Protein AF-A0A941D2U2-F1 (afdb_monomer_lite)

Foldseek 3Di:
DALVQDDQQDQDPVRFGFHFWQDGDPQAWTWTDGLQAIDIGGGPDPVLRVQLVVLVVVCVVLRVLLSVLLVCLSPDPDVVSVVVSVVLRSLLSVLSVCSSVVNSVVSNVSSVVSSVVSVVVLLVVLLVLLLVLLVVLLVVLVVVLCCCPDPVNCVVPDPDPDDCVLLSLLLSLLLVLLSVLSVVCSVVDPRPRPDPSPVSSCVSNVLSVQSSVQSNVVVVCVVVVVDQADDDPPDGQDQPPPDPPVCNSVVSSVSSSVRSNVSVVVVVVVVVVVVVVPDPPPPPDPDDDPDDDDDDDDDDDDDDDDDDDPDPDDPPDDPPVPPPDPPVPDDPDPDDDDDD

Secondary structure (DSSP, 8-state):
--GGG--TT-B-TTS-BEEEEEEEETTTEEEEEESS-EEEE--SSHHHHHHHHHHHHHTHHHHHHHHHHHHHHHT-SSHHHHHHHHHHHHHHHHHHHHHHTT-HHHHHHHHHHHHHHHHHHHHHHHHHHHHHHHHHHHHHHHHHHHHHHSHHHHHHH-------HHHHHHHHHHHHHHHHHHHHTSTT-----SS-HHHHHHHHHHHHHHHHHHHHHHHHHHHTTSSPPPEETTEE--SS--S--TTHHHHHHHHHHHHHHHHHHHHHHHHHHHHHHHS---------PPP---PPP-----------------------TT----GGGSPP--------

Sequence (340 aa):
MKVDEVKLGAIDAAGAQIEAVFSRRVPDYAVYRTKDRVLAHCADDPVREAKQRSILATLGPLRGEINGLIDGWRTGRSDADKAKAHGFERRVADALVLALEDDEASAKALLENVKLDIHEERVSRARFQYLLVASMALAFGLVVIFVMTSDWYRASVHAFEHKTDPLWLAAGAGAVGAFFSIATGIRNRTVLPDLRVVDNSADAVLRIVIGLIAATILIFLLQSGVVATPTFGNRTIDIEAAAPAVYSWAMVVVVAFTAGFLERLVPDLLANTAVATLRPATPTSAPVVPATKIVPAAPAGETAPEAPDEDADNCFDRHQADDETPDEDLPPARGGVATV

pLDDT: mean 82.57, std 18.91, range [37.19, 98.62]

Structure (mmCIF, N/CA/C/O backbone):
data_AF-A0A941D2U2-F1
#
_entry.id   AF-A0A941D2U2-F1
#
loop_
_atom_site.group_PDB
_atom_site.id
_atom_site.type_symbol
_atom_site.label_atom_id
_atom_site.label_alt_id
_atom_site.label_comp_id
_atom_site.label_asym_id
_atom_site.label_entity_id
_atom_site.label_seq_id
_atom_site.pdbx_PDB_ins_code
_atom_site.Cartn_x
_atom_site.Cartn_y
_atom_site.Cartn_z
_atom_site.occupancy
_atom_site.B_iso_or_equiv
_atom_site.auth_seq_id
_atom_site.auth_comp_id
_atom_site.auth_asym_id
_atom_site.auth_atom_id
_atom_site.pdbx_PDB_model_num
ATOM 1 N N . MET A 1 1 ? -28.332 -8.364 27.823 1.00 89.12 1 MET A N 1
ATOM 2 C CA . MET A 1 1 ? -27.037 -9.017 28.049 1.00 89.12 1 MET A CA 1
ATOM 3 C C . MET A 1 1 ? -26.322 -8.196 29.091 1.00 89.12 1 MET A C 1
ATOM 5 O O . MET A 1 1 ? -26.330 -6.982 28.934 1.00 89.12 1 MET A O 1
ATOM 9 N N . LYS A 1 2 ? -25.828 -8.827 30.150 1.00 95.44 2 LYS A N 1
ATOM 10 C CA . LYS A 1 2 ? -25.034 -8.167 31.193 1.00 95.44 2 LYS A CA 1
ATOM 11 C C . LYS A 1 2 ? -23.540 -8.257 30.878 1.00 95.44 2 LYS A C 1
ATOM 13 O O . LYS A 1 2 ? -23.127 -9.101 30.078 1.00 95.44 2 LYS A O 1
ATOM 18 N N . VAL A 1 3 ? -22.714 -7.432 31.522 1.00 96.19 3 VAL A N 1
ATOM 19 C CA . VAL A 1 3 ? -21.251 -7.428 31.302 1.00 96.19 3 VAL A CA 1
ATOM 20 C C . VAL A 1 3 ? -20.607 -8.794 31.617 1.00 96.19 3 VAL A C 1
ATOM 22 O O . VAL A 1 3 ? -19.655 -9.207 30.952 1.00 96.19 3 VAL A O 1
ATOM 25 N N . ASP A 1 4 ? -21.119 -9.530 32.606 1.00 97.19 4 ASP A N 1
ATOM 26 C CA . ASP A 1 4 ? -20.618 -10.851 33.021 1.00 97.19 4 ASP A CA 1
ATOM 27 C C . ASP A 1 4 ? -20.908 -11.979 32.011 1.00 97.19 4 ASP A C 1
ATOM 29 O O . ASP A 1 4 ? -20.182 -12.982 31.955 1.00 97.19 4 ASP A O 1
ATOM 33 N N . GLU A 1 5 ? -21.931 -11.799 31.175 1.00 96.94 5 GLU A N 1
ATOM 34 C CA . GLU A 1 5 ? -22.310 -12.711 30.092 1.00 96.94 5 GLU A CA 1
ATOM 35 C C . GLU A 1 5 ? -21.376 -12.590 28.876 1.00 96.94 5 GLU A C 1
ATOM 37 O O . GLU A 1 5 ? -21.347 -13.483 28.027 1.00 96.94 5 GLU A O 1
ATOM 42 N N . VAL A 1 6 ? -20.561 -11.529 28.797 1.00 97.50 6 VAL A N 1
ATOM 43 C CA . VAL A 1 6 ? -19.594 -11.320 27.710 1.00 97.50 6 VAL A CA 1
ATOM 44 C C . VAL A 1 6 ? -18.434 -12.313 27.850 1.00 97.50 6 VAL A C 1
ATOM 46 O O . VAL A 1 6 ? -17.552 -12.185 28.711 1.00 97.50 6 VAL A O 1
ATOM 49 N N . LYS A 1 7 ? -18.449 -13.343 26.996 1.00 97.94 7 LYS A N 1
ATOM 50 C CA . LYS A 1 7 ? -17.468 -14.438 26.944 1.00 97.94 7 LYS A CA 1
ATOM 51 C C . LYS A 1 7 ? -17.179 -14.830 25.494 1.00 97.94 7 LYS A C 1
ATOM 53 O O . LYS A 1 7 ? -18.001 -14.607 24.608 1.00 97.94 7 LYS A O 1
ATOM 58 N N . LEU A 1 8 ? -16.015 -15.438 25.270 1.00 98.06 8 LEU A N 1
ATOM 59 C CA . LEU A 1 8 ? -15.631 -15.991 23.972 1.00 98.06 8 LEU A CA 1
ATOM 60 C C . LEU A 1 8 ? -16.698 -16.981 23.473 1.00 98.06 8 LEU A C 1
ATOM 62 O O . LEU A 1 8 ? -17.124 -17.860 24.221 1.00 98.06 8 LEU A O 1
ATOM 66 N N . GLY A 1 9 ? -17.135 -16.823 22.226 1.00 97.62 9 GLY A N 1
ATOM 67 C CA . GLY A 1 9 ? -18.143 -17.662 21.580 1.00 97.62 9 GLY A CA 1
ATOM 68 C C . GLY A 1 9 ? -19.599 -17.330 21.924 1.00 97.62 9 GLY A C 1
ATOM 69 O O . GLY A 1 9 ? -20.488 -17.887 21.280 1.00 97.62 9 GLY A O 1
ATOM 70 N N . ALA A 1 10 ? -19.861 -16.435 22.885 1.00 97.94 10 ALA A N 1
ATOM 71 C CA . ALA A 1 10 ? -21.218 -15.992 23.204 1.00 97.94 10 ALA A CA 1
ATOM 72 C C . ALA A 1 10 ? -21.820 -15.154 22.064 1.00 97.94 10 ALA A C 1
ATOM 74 O O . ALA A 1 10 ? -21.098 -14.626 21.218 1.00 97.94 10 ALA A O 1
ATOM 75 N N . ILE A 1 11 ? -23.147 -15.028 22.053 1.00 98.00 11 ILE A N 1
ATOM 76 C CA . ILE A 1 11 ? -23.876 -14.166 21.120 1.00 98.00 11 ILE A CA 1
ATOM 77 C C . ILE A 1 11 ? -24.121 -12.818 21.797 1.00 98.00 11 ILE A C 1
ATOM 79 O O . ILE A 1 11 ? -24.634 -12.772 22.916 1.00 98.00 11 ILE A O 1
ATOM 83 N N . ASP A 1 12 ? -23.730 -11.734 21.135 1.00 97.12 12 ASP A N 1
ATOM 84 C CA . ASP A 1 12 ? -23.934 -10.381 21.635 1.00 97.12 12 ASP A CA 1
ATOM 85 C C . ASP A 1 12 ? -25.401 -9.919 21.508 1.00 97.12 12 ASP A C 1
ATOM 87 O O . ASP A 1 12 ? -26.272 -10.610 20.974 1.00 97.12 12 ASP A O 1
ATOM 91 N N . ALA A 1 13 ? -25.696 -8.708 21.989 1.00 94.69 13 ALA A N 1
ATOM 92 C CA . ALA A 1 13 ? -27.040 -8.132 21.902 1.00 94.69 13 ALA A CA 1
ATOM 93 C C . ALA A 1 13 ? -27.520 -7.874 20.456 1.00 94.69 13 ALA A C 1
ATOM 95 O O . ALA A 1 13 ? -28.716 -7.679 20.245 1.00 94.69 13 ALA A O 1
ATOM 96 N N . ALA A 1 14 ? -26.612 -7.856 19.476 1.00 95.44 14 ALA A N 1
ATOM 97 C CA . ALA A 1 14 ? -26.910 -7.702 18.056 1.00 95.44 14 ALA A CA 1
ATOM 98 C C . ALA A 1 14 ? -27.032 -9.052 17.320 1.00 95.44 14 ALA A C 1
ATOM 100 O O . ALA A 1 14 ? -27.287 -9.065 16.116 1.00 95.44 14 ALA A O 1
ATOM 101 N N . GLY A 1 15 ? -26.884 -10.182 18.020 1.00 96.88 15 GLY A N 1
ATOM 102 C CA . GLY A 1 15 ? -26.945 -11.515 17.425 1.00 96.88 15 GLY A CA 1
ATOM 103 C C . GLY A 1 15 ? -25.630 -11.985 16.793 1.00 96.88 15 GLY A C 1
ATOM 104 O O . GLY A 1 15 ? -25.616 -13.029 16.143 1.00 96.88 15 GLY A O 1
ATOM 105 N N . ALA A 1 16 ? -24.529 -11.251 16.965 1.00 97.44 16 ALA A N 1
ATOM 106 C CA . ALA A 1 16 ? -23.223 -11.605 16.427 1.00 97.44 16 ALA A CA 1
ATOM 107 C C . ALA A 1 16 ? -22.407 -12.426 17.434 1.00 97.44 16 ALA A C 1
ATOM 109 O O . ALA A 1 16 ? -22.439 -12.190 18.641 1.00 97.44 16 ALA A O 1
ATOM 110 N N . GLN A 1 17 ? -21.643 -13.397 16.932 1.00 98.06 17 GLN A N 1
ATOM 111 C CA . GLN A 1 17 ? -20.766 -14.205 17.771 1.00 98.06 17 GLN A CA 1
ATOM 112 C C . GLN A 1 17 ? -19.517 -13.418 18.183 1.00 98.06 17 GLN A C 1
ATOM 114 O O . GLN A 1 17 ? -18.876 -12.760 17.360 1.00 98.06 17 GLN A O 1
ATOM 119 N N . ILE A 1 18 ? -19.161 -13.522 19.461 1.00 98.31 18 ILE A N 1
ATOM 120 C CA . ILE A 1 18 ? -17.957 -12.925 20.033 1.00 98.31 18 ILE A CA 1
ATOM 121 C C . ILE A 1 18 ? -16.752 -13.813 19.718 1.00 98.31 18 ILE A C 1
ATOM 123 O O . ILE A 1 18 ? -16.632 -14.924 20.232 1.00 98.31 18 ILE A O 1
ATOM 127 N N . GLU A 1 19 ? -15.834 -13.308 18.903 1.00 97.75 19 GLU A N 1
ATOM 128 C CA . GLU A 1 19 ? -14.633 -14.029 18.467 1.00 97.75 19 GLU A CA 1
ATOM 129 C C . GLU A 1 19 ? -13.409 -13.769 19.343 1.00 97.75 19 GLU A C 1
ATOM 131 O O . GLU A 1 19 ? -12.495 -14.584 19.378 1.00 97.75 19 GLU A O 1
ATOM 136 N N . ALA A 1 20 ? -13.356 -12.621 20.019 1.00 97.88 20 ALA A N 1
ATOM 137 C CA . ALA A 1 20 ? -12.270 -12.276 20.929 1.00 97.88 20 ALA A CA 1
ATOM 138 C C . ALA A 1 20 ? -12.771 -11.305 21.999 1.00 97.88 20 ALA A C 1
ATOM 140 O O . ALA A 1 20 ? -13.626 -10.465 21.726 1.00 97.88 20 ALA A O 1
ATOM 141 N N . VAL A 1 21 ? -12.221 -11.391 23.208 1.00 98.19 21 VAL A N 1
ATOM 142 C CA . VAL A 1 21 ? -12.483 -10.442 24.298 1.00 98.19 21 VAL A CA 1
ATOM 143 C C . VAL A 1 21 ? -11.155 -9.791 24.658 1.00 98.19 21 VAL A C 1
ATOM 145 O O . VAL A 1 21 ? -10.218 -10.492 25.026 1.00 98.19 21 VAL A O 1
ATOM 148 N N . PHE A 1 22 ? -11.065 -8.469 24.520 1.00 98.06 22 PHE A N 1
ATOM 149 C CA . PHE A 1 22 ? -9.827 -7.722 24.763 1.00 98.06 22 PHE A CA 1
ATOM 150 C C . PHE A 1 22 ? -9.722 -7.254 26.211 1.00 98.06 22 PHE A C 1
ATOM 152 O O . PHE A 1 22 ? -8.680 -7.401 26.838 1.00 98.06 22 PHE A O 1
ATOM 159 N N . SER A 1 23 ? -10.815 -6.713 26.751 1.00 98.06 23 SER A N 1
ATOM 160 C CA . SER A 1 23 ? -10.893 -6.258 28.137 1.00 98.06 23 SER A CA 1
ATOM 161 C C . SER A 1 23 ? -12.282 -6.528 28.694 1.00 98.06 23 SER A C 1
ATOM 163 O O . SER A 1 23 ? -13.286 -6.404 27.991 1.00 98.06 23 SER A O 1
ATOM 165 N N . ARG A 1 24 ? -12.349 -6.917 29.965 1.00 98.12 24 ARG A N 1
ATOM 166 C CA . ARG A 1 24 ? -13.605 -7.155 30.674 1.00 98.12 24 ARG A CA 1
ATOM 167 C C . ARG A 1 24 ? -13.445 -6.761 32.132 1.00 98.12 24 ARG A C 1
ATOM 169 O O . ARG A 1 24 ? -12.672 -7.383 32.856 1.00 98.12 24 ARG A O 1
ATOM 176 N N . ARG A 1 25 ? -14.231 -5.782 32.570 1.00 97.94 25 ARG A N 1
ATOM 177 C CA . ARG A 1 25 ? -14.260 -5.280 33.942 1.00 97.94 25 ARG A CA 1
ATOM 178 C C . ARG A 1 25 ? -15.701 -5.318 34.427 1.00 97.94 25 ARG A C 1
ATOM 180 O O . ARG A 1 25 ? -16.471 -4.421 34.131 1.00 97.94 25 ARG A O 1
ATOM 187 N N . VAL A 1 26 ? -16.094 -6.383 35.119 1.00 97.44 26 VAL A N 1
ATOM 188 C CA . VAL A 1 26 ? -17.468 -6.543 35.633 1.00 97.44 26 VAL A CA 1
ATOM 189 C C . VAL A 1 26 ? -17.636 -5.686 36.898 1.00 97.44 26 VAL A C 1
ATOM 191 O O . VAL A 1 26 ? -16.759 -5.771 37.759 1.00 97.44 26 VAL A O 1
ATOM 194 N N . PRO A 1 27 ? -18.720 -4.898 37.062 1.00 97.12 27 PRO A N 1
ATOM 195 C CA . PRO A 1 27 ? -19.879 -4.683 36.171 1.00 97.12 27 PRO A CA 1
ATOM 196 C C . PRO A 1 27 ? -19.759 -3.423 35.279 1.00 97.12 27 PRO A C 1
ATOM 198 O O . PRO A 1 27 ? -20.757 -2.865 34.824 1.00 97.12 27 PRO A O 1
ATOM 201 N N . ASP A 1 28 ? -18.540 -2.930 35.073 1.00 98.00 28 ASP A N 1
ATOM 202 C CA . ASP A 1 28 ? -18.253 -1.612 34.505 1.00 98.00 28 ASP A CA 1
ATOM 203 C C . ASP A 1 28 ? -18.296 -1.553 32.973 1.00 98.00 28 ASP A C 1
ATOM 205 O O . ASP A 1 28 ? -18.793 -0.569 32.436 1.00 98.00 28 ASP A O 1
ATOM 209 N N . TYR A 1 29 ? -17.709 -2.520 32.261 1.00 98.38 29 TYR A N 1
ATOM 210 C CA . TYR A 1 29 ? -17.729 -2.598 30.792 1.00 98.38 29 TYR A CA 1
ATOM 211 C C . TYR A 1 29 ? -17.053 -3.877 30.265 1.00 98.38 29 TYR A C 1
ATOM 213 O O . TYR A 1 29 ? -16.310 -4.566 30.973 1.00 98.38 29 TYR A O 1
ATOM 221 N N . ALA A 1 30 ? -17.236 -4.157 28.973 1.00 98.38 30 ALA A N 1
ATOM 222 C CA . ALA A 1 30 ? -16.428 -5.125 28.231 1.00 98.38 30 ALA A CA 1
ATOM 223 C C . ALA A 1 30 ? -16.132 -4.639 26.806 1.00 98.38 30 ALA A C 1
ATOM 225 O O . ALA A 1 30 ? -17.005 -4.087 26.145 1.00 98.38 30 ALA A O 1
ATOM 226 N N . VAL A 1 31 ? -14.926 -4.883 26.299 1.00 98.50 31 VAL A N 1
ATOM 227 C CA . VAL A 1 31 ? -14.535 -4.603 24.910 1.00 98.50 31 VAL A CA 1
ATOM 228 C C . VAL A 1 31 ? -14.185 -5.916 24.230 1.00 98.50 31 VAL A C 1
ATOM 230 O O . VAL A 1 31 ? -13.337 -6.679 24.699 1.00 98.50 31 VAL A O 1
ATOM 233 N N . TYR A 1 32 ? -14.860 -6.192 23.124 1.00 98.44 32 TYR A N 1
ATOM 234 C CA . TYR A 1 32 ? -14.787 -7.470 22.433 1.00 98.44 32 TYR A CA 1
ATOM 235 C C . TYR A 1 32 ? -14.886 -7.277 20.925 1.00 98.44 32 TYR A C 1
ATOM 237 O O . TYR A 1 32 ? -15.193 -6.197 20.419 1.00 98.44 32 TYR A O 1
ATOM 245 N N . ARG A 1 33 ? -14.609 -8.349 20.197 1.00 97.81 33 ARG A N 1
ATOM 246 C CA . ARG A 1 33 ? -14.657 -8.388 18.748 1.00 97.81 33 ARG A CA 1
ATOM 247 C C . ARG A 1 33 ? -15.701 -9.376 18.264 1.00 97.81 33 ARG A C 1
ATOM 249 O O . ARG A 1 33 ? -15.776 -10.493 18.772 1.00 97.81 33 ARG A O 1
ATOM 256 N N . THR A 1 34 ? -16.429 -8.980 17.232 1.00 97.38 34 THR A N 1
ATOM 257 C CA . THR A 1 34 ? -17.248 -9.864 16.403 1.00 97.38 34 THR A CA 1
ATOM 258 C C . THR A 1 34 ? -16.645 -9.982 15.007 1.00 97.38 34 THR A C 1
ATOM 260 O O . THR A 1 34 ? -15.716 -9.255 14.659 1.00 97.38 34 THR A O 1
ATOM 263 N N . LYS A 1 35 ? -17.215 -10.849 14.169 1.00 95.38 35 LYS A N 1
ATOM 264 C CA . LYS A 1 35 ? -16.804 -10.989 12.767 1.00 95.38 35 LYS A CA 1
ATOM 265 C C . LYS A 1 35 ? -16.755 -9.664 11.993 1.00 95.38 35 LYS A C 1
ATOM 267 O O . LYS A 1 35 ? -15.986 -9.552 11.047 1.00 95.38 35 LYS A O 1
ATOM 272 N N . ASP A 1 36 ? -17.558 -8.672 12.375 1.00 94.94 36 ASP A N 1
ATOM 273 C CA . ASP A 1 36 ? -17.687 -7.431 11.608 1.00 94.94 36 ASP A CA 1
ATOM 274 C C . ASP A 1 36 ? -16.851 -6.277 12.170 1.00 94.94 36 ASP A C 1
ATOM 276 O O . ASP A 1 36 ? -16.460 -5.389 11.415 1.00 94.94 36 ASP A O 1
ATOM 280 N N . ARG A 1 37 ? -16.627 -6.214 13.492 1.00 96.50 37 ARG A N 1
ATOM 281 C CA . ARG A 1 37 ? -15.964 -5.066 14.143 1.00 96.50 37 ARG A CA 1
ATOM 282 C C . ARG A 1 37 ? -15.673 -5.285 15.627 1.00 96.50 37 ARG A C 1
ATOM 284 O O . ARG A 1 37 ? -16.195 -6.188 16.276 1.00 96.50 37 ARG A O 1
ATOM 291 N N . VAL A 1 38 ? -14.901 -4.354 16.183 1.00 98.06 38 VAL A N 1
ATOM 292 C CA . VAL A 1 38 ? -14.710 -4.190 17.629 1.00 98.06 38 VAL A CA 1
ATOM 293 C C . VAL A 1 38 ? -15.866 -3.388 18.231 1.00 98.06 38 VAL A C 1
ATOM 295 O O . VAL A 1 38 ? -16.203 -2.290 17.765 1.00 98.06 38 VAL A O 1
ATOM 298 N N . LEU A 1 39 ? -16.465 -3.934 19.286 1.00 97.94 39 LEU A N 1
ATOM 299 C CA . LEU A 1 39 ? -17.603 -3.383 20.013 1.00 97.94 39 LEU A CA 1
ATOM 300 C C . LEU A 1 39 ? -17.266 -3.194 21.495 1.00 97.94 39 LEU A C 1
ATOM 302 O O . LEU A 1 39 ? -16.449 -3.908 22.072 1.00 97.94 39 LEU A O 1
ATOM 306 N N . ALA A 1 40 ? -17.936 -2.221 22.106 1.00 98.06 40 ALA A N 1
ATOM 307 C CA . ALA A 1 40 ? -17.896 -1.968 23.538 1.00 98.06 40 ALA A CA 1
ATOM 308 C C . ALA A 1 40 ? -19.285 -2.230 24.132 1.00 98.06 40 ALA A C 1
ATOM 310 O O . ALA A 1 40 ? -20.282 -1.686 23.656 1.00 98.06 40 ALA A O 1
ATOM 311 N N . HIS A 1 41 ? -19.340 -3.066 25.163 1.00 98.25 41 HIS A N 1
ATOM 312 C CA . HIS A 1 41 ? -20.472 -3.220 26.064 1.00 98.25 41 HIS A CA 1
ATOM 313 C C . HIS A 1 41 ? -20.301 -2.243 27.229 1.00 98.25 41 HIS A C 1
ATOM 315 O O . HIS A 1 41 ? -19.264 -2.265 27.893 1.00 98.25 41 HIS A O 1
ATOM 321 N N . CYS A 1 42 ? -21.288 -1.379 27.448 1.00 98.25 42 CYS A N 1
ATOM 322 C CA . CYS A 1 42 ? -21.278 -0.401 28.539 1.00 98.25 42 CYS A CA 1
ATOM 323 C C . CYS A 1 42 ? -21.624 -1.060 29.890 1.00 98.25 42 CYS A C 1
ATOM 325 O O . CYS A 1 42 ? -21.943 -2.247 29.936 1.00 98.25 42 CYS A O 1
ATOM 327 N N . ALA A 1 43 ? -21.535 -0.287 30.972 1.00 98.12 43 ALA A N 1
ATOM 328 C CA . ALA A 1 43 ? -21.828 -0.712 32.338 1.00 98.12 43 ALA A CA 1
ATOM 329 C C . ALA A 1 43 ? -23.268 -1.206 32.513 1.00 98.12 43 ALA A C 1
ATOM 331 O O . ALA A 1 43 ? -24.182 -0.712 31.855 1.00 98.12 43 ALA A O 1
ATOM 332 N N . ASP A 1 44 ? -23.476 -2.095 33.487 1.00 97.62 44 ASP A N 1
ATOM 333 C CA . ASP A 1 44 ? -24.824 -2.521 33.889 1.00 97.62 44 ASP A CA 1
ATOM 334 C C . ASP A 1 44 ? -25.584 -1.416 34.669 1.00 97.62 44 ASP A C 1
ATOM 336 O O . ASP A 1 44 ? -26.811 -1.450 34.766 1.00 97.62 44 ASP A O 1
ATOM 340 N N . ASP A 1 45 ? -24.869 -0.432 35.236 1.00 98.06 45 ASP A N 1
ATOM 341 C CA . ASP A 1 45 ? -25.455 0.731 35.923 1.00 98.06 45 ASP A CA 1
ATOM 342 C C . ASP A 1 45 ? -25.931 1.800 34.917 1.00 98.06 45 ASP A C 1
ATOM 344 O O . ASP A 1 45 ? -25.100 2.334 34.174 1.00 98.06 45 ASP A O 1
ATOM 348 N N . PRO A 1 46 ? -27.222 2.195 34.910 1.00 97.69 46 PRO A N 1
ATOM 349 C CA . PRO A 1 46 ? -27.784 3.090 33.894 1.00 97.69 46 PRO A CA 1
ATOM 350 C C . PRO A 1 46 ? -27.137 4.481 33.848 1.00 97.69 46 PRO A C 1
ATOM 352 O O . PRO A 1 46 ? -27.080 5.098 32.781 1.00 97.69 46 PRO A O 1
ATOM 355 N N . VAL A 1 47 ? -26.647 4.999 34.980 1.00 98.00 47 VAL A N 1
ATOM 356 C CA . VAL A 1 47 ? -26.018 6.329 35.024 1.00 98.00 47 VAL A CA 1
ATOM 357 C C . VAL A 1 47 ? -24.662 6.289 34.326 1.00 98.00 47 VAL A C 1
ATOM 359 O O . VAL A 1 47 ? -24.383 7.112 33.448 1.00 98.00 47 VAL A O 1
ATOM 362 N N . ARG A 1 48 ? -23.827 5.304 34.673 1.00 97.50 48 ARG A N 1
ATOM 363 C CA . ARG A 1 48 ? -22.527 5.103 34.026 1.00 97.50 48 ARG A CA 1
ATOM 364 C C . ARG A 1 48 ? -22.671 4.699 32.560 1.00 97.50 48 ARG A C 1
ATOM 366 O O . ARG A 1 48 ? -21.926 5.202 31.720 1.00 97.50 48 ARG A O 1
ATOM 373 N N . GLU A 1 49 ? -23.659 3.868 32.243 1.00 97.75 49 GLU A N 1
ATOM 374 C CA . GLU A 1 49 ? -23.982 3.448 30.881 1.00 97.75 49 GLU A CA 1
ATOM 375 C C . GLU A 1 49 ? -24.298 4.648 29.974 1.00 97.75 49 GLU A C 1
ATOM 377 O O . GLU A 1 49 ? -23.750 4.765 28.877 1.00 97.75 49 GLU A O 1
ATOM 382 N N . ALA A 1 50 ? -25.143 5.580 30.434 1.00 98.19 50 ALA A N 1
ATOM 383 C CA . ALA A 1 50 ? -25.495 6.780 29.676 1.00 98.19 50 ALA A CA 1
ATOM 384 C C . ALA A 1 50 ? -24.269 7.663 29.386 1.00 98.19 50 ALA A C 1
ATOM 386 O O . ALA A 1 50 ? -24.104 8.147 28.262 1.00 98.19 50 ALA A O 1
ATOM 387 N N . LYS A 1 51 ? -23.376 7.822 30.373 1.00 98.06 51 LYS A N 1
ATOM 388 C CA . LYS A 1 51 ? -22.119 8.567 30.217 1.00 98.06 51 LYS A CA 1
ATOM 389 C C . LYS A 1 51 ? -21.197 7.901 29.191 1.00 98.06 51 LYS A C 1
ATOM 391 O O . LYS A 1 51 ? -20.769 8.555 28.242 1.00 98.06 51 LYS A O 1
ATOM 396 N N . GLN A 1 52 ? -20.951 6.597 29.332 1.00 98.25 52 GLN A N 1
ATOM 397 C CA . GLN A 1 52 ? -20.115 5.826 28.407 1.00 98.25 52 GLN A CA 1
ATOM 398 C C . GLN A 1 52 ? -20.667 5.860 26.978 1.00 98.25 52 GLN A C 1
ATOM 400 O O . GLN A 1 52 ? -19.914 6.085 26.034 1.00 98.25 52 GLN A O 1
ATOM 405 N N . ARG A 1 53 ? -21.986 5.712 26.797 1.00 97.88 53 ARG A N 1
ATOM 406 C CA . ARG A 1 53 ? -22.626 5.841 25.478 1.00 97.88 53 ARG A CA 1
ATOM 407 C C . ARG A 1 53 ? -22.411 7.217 24.858 1.00 97.88 53 ARG A C 1
ATOM 409 O O . ARG A 1 53 ? -22.150 7.289 23.660 1.00 97.88 53 ARG A O 1
ATOM 416 N N . SER A 1 54 ? -22.510 8.286 25.650 1.00 98.19 54 SER A N 1
ATOM 417 C CA . SER A 1 54 ? -22.270 9.649 25.168 1.00 98.19 54 SER A CA 1
ATOM 418 C C . SER A 1 54 ? -20.842 9.815 24.646 1.00 98.19 54 SER A C 1
ATOM 420 O O . SER A 1 54 ? -20.662 10.356 23.559 1.00 98.19 54 SER A O 1
ATOM 422 N N . ILE A 1 55 ? -19.841 9.305 25.372 1.00 98.00 55 ILE A N 1
ATOM 423 C CA . ILE A 1 55 ? -18.430 9.343 24.950 1.00 98.00 55 ILE A CA 1
ATOM 424 C C . ILE A 1 55 ? -18.225 8.483 23.694 1.00 98.00 55 ILE A C 1
ATOM 426 O O . ILE A 1 55 ? -17.659 8.923 22.700 1.00 98.00 55 ILE A O 1
ATOM 430 N N . LEU A 1 56 ? -18.742 7.253 23.674 1.00 98.19 56 LEU A N 1
ATOM 431 C CA . LEU A 1 56 ? -18.599 6.370 22.513 1.00 98.19 56 LEU A CA 1
ATOM 432 C C . LEU A 1 56 ? -19.272 6.924 21.247 1.00 98.19 56 LEU A C 1
ATOM 434 O O . LEU A 1 56 ? -18.827 6.613 20.138 1.00 98.19 56 LEU A O 1
ATOM 438 N N . ALA A 1 57 ? -20.324 7.734 21.395 1.00 98.12 57 ALA A N 1
ATOM 439 C CA . ALA A 1 57 ? -20.990 8.394 20.279 1.00 98.12 57 ALA A CA 1
ATOM 440 C C . ALA A 1 57 ? -20.092 9.446 19.604 1.00 98.12 57 ALA A C 1
ATOM 442 O O . ALA A 1 57 ? -20.116 9.540 18.375 1.00 98.12 57 ALA A O 1
ATOM 443 N N . THR A 1 58 ? -19.254 10.177 20.354 1.00 98.12 58 THR A N 1
ATOM 444 C CA . THR A 1 58 ? -18.317 11.161 19.771 1.00 98.12 58 THR A CA 1
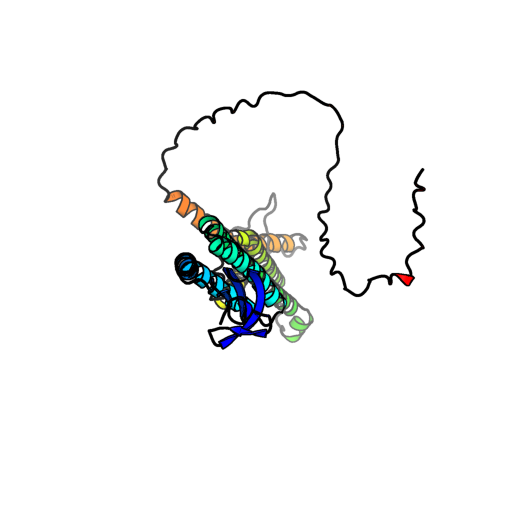ATOM 445 C C . THR A 1 58 ? -17.223 10.485 18.940 1.00 98.12 58 THR A C 1
ATOM 447 O O . THR A 1 58 ? -16.786 11.031 17.927 1.00 98.12 58 THR A O 1
ATOM 450 N N . LEU A 1 59 ? -16.843 9.254 19.301 1.00 98.12 59 LEU A N 1
ATOM 451 C CA . LEU A 1 59 ? -15.866 8.434 18.573 1.00 98.12 59 LEU A CA 1
ATOM 452 C C . LEU A 1 59 ? -16.471 7.671 17.377 1.00 98.12 59 LEU A C 1
ATOM 454 O O . LEU A 1 59 ? -15.740 7.048 16.603 1.00 98.12 59 LEU A O 1
ATOM 458 N N . GLY A 1 60 ? -17.797 7.700 17.210 1.00 97.81 60 GLY A N 1
ATOM 459 C CA . GLY A 1 60 ? -18.534 6.953 16.187 1.00 97.81 60 GLY A CA 1
ATOM 460 C C . GLY A 1 60 ? -18.031 7.162 14.750 1.00 97.81 60 GLY A C 1
ATOM 461 O O . GLY A 1 60 ? -17.729 6.164 14.090 1.00 97.81 60 GLY A O 1
ATOM 462 N N . PRO A 1 61 ? -17.891 8.413 14.262 1.00 98.19 61 PRO A N 1
ATOM 463 C CA . PRO A 1 61 ? -17.410 8.685 12.905 1.00 98.19 61 PRO A CA 1
ATOM 464 C C . PRO A 1 61 ? -16.018 8.102 12.631 1.00 98.19 61 PRO A C 1
ATOM 466 O O . PRO A 1 61 ? -15.832 7.381 11.654 1.00 98.19 61 PRO A O 1
ATOM 469 N N . LEU A 1 62 ? -15.067 8.321 13.545 1.00 98.00 62 LEU A N 1
ATOM 470 C CA . LEU A 1 62 ? -13.683 7.862 13.397 1.00 98.00 62 LEU A CA 1
ATOM 471 C C . LEU A 1 62 ? -13.585 6.329 13.402 1.00 98.00 62 LEU A C 1
ATOM 473 O O . LEU A 1 62 ? -12.880 5.738 12.586 1.00 98.00 62 LEU A O 1
ATOM 477 N N . ARG A 1 63 ? -14.362 5.662 14.264 1.00 98.06 63 ARG A N 1
ATOM 478 C CA . ARG A 1 63 ? -14.485 4.195 14.252 1.00 98.06 63 ARG A CA 1
ATOM 479 C C . ARG A 1 63 ? -15.111 3.675 12.961 1.00 98.06 63 ARG A C 1
ATOM 481 O O . ARG A 1 63 ? -14.738 2.600 12.501 1.00 98.06 63 ARG A O 1
ATOM 488 N N . GLY A 1 64 ? -16.078 4.401 12.400 1.00 97.44 64 GLY A N 1
ATOM 489 C CA . GLY A 1 64 ? -16.690 4.080 11.112 1.00 97.44 64 GLY A CA 1
ATOM 490 C C . GLY A 1 64 ? -15.665 4.092 9.980 1.00 97.44 64 GLY A C 1
ATOM 491 O O . GLY A 1 64 ? -15.573 3.120 9.233 1.00 97.44 64 GLY A O 1
ATOM 492 N N . GLU A 1 65 ? -14.844 5.142 9.912 1.00 97.19 65 GLU A N 1
ATOM 493 C CA . GLU A 1 65 ? -13.756 5.263 8.935 1.00 97.19 65 GLU A CA 1
ATOM 494 C C . GLU A 1 65 ? -12.712 4.152 9.089 1.00 97.19 65 GLU A C 1
ATOM 496 O O . GLU A 1 65 ? -12.383 3.481 8.112 1.00 97.19 65 GLU A O 1
ATOM 501 N N . ILE A 1 66 ? -12.239 3.897 10.315 1.00 97.75 66 ILE A N 1
ATOM 502 C CA . ILE A 1 66 ? -11.275 2.821 10.594 1.00 97.75 66 ILE A CA 1
ATOM 503 C C . ILE A 1 66 ? -11.847 1.461 10.185 1.00 97.75 66 ILE A C 1
ATOM 505 O O . ILE A 1 66 ? -11.163 0.681 9.527 1.00 97.75 66 ILE A O 1
ATOM 509 N N . ASN A 1 67 ? -13.110 1.179 10.515 1.00 96.81 67 ASN A N 1
ATOM 510 C CA . ASN A 1 67 ? -13.748 -0.073 10.113 1.00 96.81 67 ASN A CA 1
ATOM 511 C C . ASN A 1 67 ? -13.833 -0.209 8.590 1.00 96.81 67 ASN A C 1
ATOM 513 O O . ASN A 1 67 ? -13.514 -1.280 8.083 1.00 96.81 67 ASN A O 1
ATOM 517 N N . GLY A 1 68 ? -14.194 0.857 7.868 1.00 95.38 68 GLY A N 1
ATOM 518 C CA . GLY A 1 68 ? -14.200 0.852 6.402 1.00 95.38 68 GLY A CA 1
ATOM 519 C C . GLY A 1 68 ? -12.813 0.582 5.810 1.00 95.38 68 GLY A C 1
ATOM 520 O O . GLY A 1 68 ? -12.680 -0.199 4.871 1.00 95.38 68 GLY A O 1
ATOM 521 N N . LEU A 1 69 ? -11.764 1.155 6.407 1.00 94.69 69 LEU A N 1
ATOM 522 C CA . LEU A 1 69 ? -10.379 0.927 5.993 1.00 94.69 69 LEU A CA 1
ATOM 523 C C . LEU A 1 69 ? -9.833 -0.453 6.392 1.00 94.69 69 LEU A C 1
ATOM 525 O O . LEU A 1 69 ? -8.879 -0.919 5.779 1.00 94.69 69 LEU A O 1
ATOM 529 N N . ILE A 1 70 ? -10.377 -1.130 7.401 1.00 96.19 70 ILE A N 1
ATOM 530 C CA . ILE A 1 70 ? -9.924 -2.475 7.803 1.00 96.19 70 ILE A CA 1
ATOM 531 C C . ILE A 1 70 ? -10.705 -3.574 7.075 1.00 96.19 70 ILE A C 1
ATOM 533 O O . ILE A 1 70 ? -10.185 -4.677 6.907 1.00 96.19 70 ILE A O 1
ATOM 537 N N . ASP A 1 71 ? -11.917 -3.287 6.596 1.00 94.94 71 ASP A N 1
ATOM 538 C CA . ASP A 1 71 ? -12.842 -4.300 6.079 1.00 94.94 71 ASP A CA 1
ATOM 539 C C . ASP A 1 71 ? -12.222 -5.184 4.986 1.00 94.94 71 ASP A C 1
ATOM 541 O O . ASP A 1 71 ? -12.244 -6.411 5.082 1.00 94.94 71 ASP A O 1
ATOM 545 N N . GLY A 1 72 ? -11.519 -4.573 4.026 1.00 91.88 72 GLY A N 1
ATOM 546 C CA . GLY A 1 72 ? -10.826 -5.310 2.963 1.00 91.88 72 GLY A CA 1
ATOM 547 C C . GLY A 1 72 ? -9.729 -6.266 3.459 1.00 91.88 72 GLY A C 1
ATOM 548 O O . GLY A 1 72 ? -9.466 -7.279 2.812 1.00 91.88 72 GLY A O 1
ATOM 549 N N . TRP A 1 73 ? -9.100 -5.984 4.604 1.00 95.31 73 TRP A N 1
ATOM 550 C CA . TRP A 1 73 ? -8.137 -6.893 5.235 1.00 95.31 73 TRP A CA 1
ATOM 551 C C . TRP A 1 73 ? -8.830 -7.998 6.028 1.00 95.31 73 TRP A C 1
ATOM 553 O O . TRP A 1 73 ? -8.385 -9.144 6.003 1.00 95.31 73 TRP A O 1
ATOM 563 N N . ARG A 1 74 ? -9.958 -7.682 6.670 1.00 94.75 74 ARG A N 1
ATOM 564 C CA . ARG A 1 74 ? -10.758 -8.642 7.436 1.00 94.75 74 ARG A CA 1
ATOM 565 C C . ARG A 1 74 ? -11.368 -9.722 6.547 1.00 94.75 74 ARG A C 1
ATOM 567 O O . ARG A 1 74 ? -11.300 -10.905 6.870 1.00 94.75 74 ARG A O 1
ATOM 574 N N . THR A 1 75 ? -11.916 -9.323 5.401 1.00 93.94 75 THR A N 1
ATOM 575 C CA . THR A 1 75 ? -12.468 -10.245 4.396 1.00 93.94 75 THR A CA 1
ATOM 576 C C . THR A 1 75 ? -11.407 -10.772 3.428 1.00 93.94 75 THR A C 1
ATOM 578 O O . THR A 1 75 ? -11.735 -11.465 2.461 1.00 93.94 75 THR A O 1
ATOM 581 N N . GLY A 1 76 ? -10.137 -10.418 3.644 1.00 91.81 76 GLY A N 1
ATOM 582 C CA . GLY A 1 76 ? -9.020 -10.826 2.806 1.00 91.81 76 GLY A CA 1
ATOM 583 C C . GLY A 1 76 ? -8.865 -12.347 2.756 1.00 91.81 76 GLY A C 1
ATOM 584 O O . GLY A 1 76 ? -9.099 -13.061 3.733 1.00 91.81 76 GLY A O 1
ATOM 585 N N . ARG A 1 77 ? -8.442 -12.865 1.596 1.00 93.88 77 ARG A N 1
ATOM 586 C CA . ARG A 1 77 ? -8.152 -14.302 1.429 1.00 93.88 77 ARG A CA 1
ATOM 587 C C . ARG A 1 77 ? -6.881 -14.730 2.163 1.00 93.88 77 ARG A C 1
ATOM 589 O O . ARG A 1 77 ? -6.764 -15.893 2.523 1.00 93.88 77 ARG A O 1
ATOM 596 N N . SER A 1 78 ? -5.939 -13.806 2.341 1.00 96.00 78 SER A N 1
ATOM 597 C CA . SER A 1 78 ? -4.649 -14.068 2.975 1.00 96.00 78 SER A CA 1
ATOM 598 C C . SER A 1 78 ? -4.764 -13.994 4.493 1.00 96.00 78 SER A C 1
ATOM 600 O O . SER A 1 78 ? -5.276 -13.012 5.031 1.00 96.00 78 SER A O 1
ATOM 602 N N . ASP A 1 79 ? -4.219 -14.984 5.196 1.00 96.00 79 ASP A N 1
ATOM 603 C CA . ASP A 1 79 ? -4.151 -14.948 6.659 1.00 96.00 79 ASP A CA 1
ATOM 604 C C . ASP A 1 79 ? -3.254 -13.813 7.169 1.00 96.00 79 ASP A C 1
ATOM 606 O O . ASP A 1 79 ? -3.491 -13.289 8.254 1.00 96.00 79 ASP A O 1
ATOM 610 N N . ALA A 1 80 ? -2.297 -13.344 6.358 1.00 94.75 80 ALA A N 1
ATOM 611 C CA . ALA A 1 80 ? -1.511 -12.153 6.674 1.00 94.75 80 ALA A CA 1
ATOM 612 C C . ALA A 1 80 ? -2.373 -10.876 6.703 1.00 94.75 80 ALA A C 1
ATOM 614 O O . ALA A 1 80 ? -2.159 -10.008 7.548 1.00 94.75 80 ALA A O 1
ATOM 615 N N . ASP A 1 81 ? -3.371 -10.768 5.816 1.00 94.31 81 ASP A N 1
ATOM 616 C CA . ASP A 1 81 ? -4.300 -9.630 5.806 1.00 94.31 81 ASP A CA 1
ATOM 617 C C . ASP A 1 81 ? -5.210 -9.675 7.042 1.00 94.31 81 ASP A C 1
ATOM 619 O O . ASP A 1 81 ? -5.366 -8.669 7.735 1.00 94.31 81 ASP A O 1
ATOM 623 N N . LYS A 1 82 ? -5.714 -10.862 7.402 1.00 95.56 82 LYS A N 1
ATOM 624 C CA . LYS A 1 82 ? -6.492 -11.046 8.635 1.00 95.56 82 LYS A CA 1
ATOM 625 C C . LYS A 1 82 ? -5.664 -10.720 9.879 1.00 95.56 82 LYS A C 1
ATOM 627 O O . LYS A 1 82 ? -6.118 -9.957 10.724 1.00 95.56 82 LYS A O 1
ATOM 632 N N . ALA A 1 83 ? -4.439 -11.237 9.986 1.00 96.12 83 ALA A N 1
ATOM 633 C CA . ALA A 1 83 ? -3.543 -10.955 11.110 1.00 96.12 83 ALA A CA 1
ATOM 634 C C . ALA A 1 83 ? -3.258 -9.449 11.256 1.00 96.12 83 ALA A C 1
ATOM 636 O O . ALA A 1 83 ? -3.222 -8.917 12.366 1.00 96.12 83 ALA A O 1
ATOM 637 N N . LYS A 1 84 ? -3.138 -8.735 10.133 1.00 95.75 84 LYS A N 1
ATOM 638 C CA . LYS A 1 84 ? -2.994 -7.277 10.115 1.00 95.75 84 LYS A CA 1
ATOM 639 C C . LYS A 1 84 ? -4.251 -6.565 10.618 1.00 95.75 84 LYS A C 1
ATOM 641 O O . LYS A 1 84 ? -4.142 -5.688 11.473 1.00 95.75 84 LYS A O 1
ATOM 646 N N . ALA A 1 85 ? -5.433 -6.972 10.150 1.00 96.81 85 ALA A N 1
ATOM 647 C CA . ALA A 1 85 ? -6.706 -6.458 10.658 1.00 96.81 85 ALA A CA 1
ATOM 648 C C . ALA A 1 85 ? -6.818 -6.651 12.179 1.00 96.81 85 ALA A C 1
ATOM 650 O O . ALA A 1 85 ? -7.097 -5.694 12.897 1.00 96.81 85 ALA A O 1
ATOM 651 N N . HIS A 1 86 ? -6.486 -7.846 12.673 1.00 96.50 86 HIS A N 1
ATOM 652 C CA . HIS A 1 86 ? -6.440 -8.158 14.103 1.00 96.50 86 HIS A CA 1
ATOM 653 C C . HIS A 1 86 ? -5.532 -7.199 14.896 1.00 96.50 86 HIS A C 1
ATOM 655 O O . HIS A 1 86 ? -5.907 -6.755 15.982 1.00 96.50 86 HIS A O 1
ATOM 661 N N . GLY A 1 87 ? -4.347 -6.866 14.370 1.00 97.56 87 GLY A N 1
ATOM 662 C CA . GLY A 1 87 ? -3.413 -5.943 15.023 1.00 97.56 87 GLY A CA 1
ATOM 663 C C . GLY A 1 87 ? -3.996 -4.540 15.216 1.00 97.56 87 GLY A C 1
ATOM 664 O O . GLY A 1 87 ? -3.911 -3.972 16.306 1.00 97.56 87 GLY A O 1
ATOM 665 N N . PHE A 1 88 ? -4.651 -3.999 14.186 1.00 98.12 88 PHE A N 1
ATOM 666 C CA . PHE A 1 88 ? -5.314 -2.695 14.280 1.00 98.12 88 PHE A CA 1
ATOM 667 C C . PHE A 1 88 ? -6.572 -2.737 15.153 1.00 98.12 88 PHE A C 1
ATOM 669 O O . PHE A 1 88 ? -6.796 -1.824 15.944 1.00 98.12 88 PHE A O 1
ATOM 676 N N . GLU A 1 89 ? -7.362 -3.808 15.075 1.00 97.75 89 GLU A N 1
ATOM 677 C CA . GLU A 1 89 ? -8.540 -4.011 15.924 1.00 97.75 89 GLU A CA 1
ATOM 678 C C . GLU A 1 89 ? -8.186 -4.039 17.411 1.00 97.75 89 GLU A C 1
ATOM 680 O O . GLU A 1 89 ? -8.911 -3.460 18.219 1.00 97.75 89 GLU A O 1
ATOM 685 N N . ARG A 1 90 ? -7.048 -4.637 17.779 1.00 98.19 90 ARG A N 1
ATOM 686 C CA . ARG A 1 90 ? -6.549 -4.597 19.157 1.00 98.19 90 ARG A CA 1
ATOM 687 C C . ARG A 1 90 ? -6.287 -3.162 19.624 1.00 98.19 90 ARG A C 1
ATOM 689 O O . ARG A 1 90 ? -6.771 -2.780 20.680 1.00 98.19 90 ARG A O 1
ATOM 696 N N . ARG A 1 91 ? -5.621 -2.334 18.811 1.00 98.38 91 ARG A N 1
ATOM 697 C CA . ARG A 1 91 ? -5.371 -0.917 19.151 1.00 98.38 91 ARG A CA 1
ATOM 698 C C . ARG A 1 91 ? -6.656 -0.090 19.221 1.00 98.38 91 ARG A C 1
ATOM 700 O O . ARG A 1 91 ? -6.766 0.809 20.050 1.00 98.38 91 ARG A O 1
ATOM 707 N N . VAL A 1 92 ? -7.643 -0.402 18.378 1.00 98.50 92 VAL A N 1
ATOM 708 C CA . VAL A 1 92 ? -8.989 0.181 18.490 1.00 98.50 92 VAL A CA 1
ATOM 709 C C . VAL A 1 92 ? -9.625 -0.219 19.818 1.00 98.50 92 VAL A C 1
ATOM 711 O O . VAL A 1 92 ? -10.198 0.636 20.485 1.00 98.50 92 VAL A O 1
ATOM 714 N N . ALA A 1 93 ? -9.517 -1.486 20.221 1.00 98.56 93 ALA A N 1
ATOM 715 C CA . ALA A 1 93 ? -10.038 -1.952 21.500 1.00 98.56 93 ALA A CA 1
ATOM 716 C C . ALA A 1 93 ? -9.393 -1.217 22.684 1.00 98.56 93 ALA A C 1
ATOM 718 O O . ALA A 1 93 ? -10.121 -0.760 23.562 1.00 98.56 93 ALA A O 1
ATOM 719 N N . ASP A 1 94 ? -8.073 -1.023 22.664 1.00 98.62 94 ASP A N 1
ATOM 720 C CA . ASP A 1 94 ? -7.349 -0.264 23.692 1.00 98.62 94 ASP A CA 1
ATOM 721 C C . ASP A 1 94 ? -7.854 1.188 23.779 1.00 98.62 94 ASP A C 1
ATOM 723 O O . ASP A 1 94 ? -8.103 1.706 24.867 1.00 98.62 94 ASP A O 1
ATOM 727 N N . ALA A 1 95 ? -8.114 1.832 22.636 1.00 98.56 95 ALA A N 1
ATOM 728 C CA . ALA A 1 95 ? -8.700 3.172 22.612 1.00 98.56 95 ALA A CA 1
ATOM 729 C C . ALA A 1 95 ? -10.126 3.209 23.184 1.00 98.56 95 ALA A C 1
ATOM 731 O O . ALA A 1 95 ? -10.499 4.161 23.868 1.00 98.56 95 ALA A O 1
ATOM 732 N N . LEU A 1 96 ? -10.932 2.170 22.937 1.00 98.50 96 LEU A N 1
ATOM 733 C CA . LEU A 1 96 ? -12.264 2.057 23.534 1.00 98.50 96 LEU A CA 1
ATOM 734 C C . LEU A 1 96 ? -12.195 1.861 25.048 1.00 98.50 96 LEU A C 1
ATOM 736 O O . LEU A 1 96 ? -13.033 2.413 25.752 1.00 98.50 96 LEU A O 1
ATOM 740 N N . VAL A 1 97 ? -11.205 1.118 25.549 1.00 98.56 97 VAL A N 1
ATOM 741 C CA . VAL A 1 97 ? -10.965 0.979 26.991 1.00 98.56 97 VAL A CA 1
ATOM 742 C C . VAL A 1 97 ? -10.669 2.345 27.615 1.00 98.56 97 VAL A C 1
ATOM 744 O O . VAL A 1 97 ? -11.356 2.716 28.561 1.00 98.56 97 VAL A O 1
ATOM 747 N N . LEU A 1 98 ? -9.753 3.134 27.039 1.00 98.50 98 LEU A N 1
ATOM 748 C CA . LEU A 1 98 ? -9.451 4.495 27.520 1.00 98.50 98 LEU A CA 1
ATOM 749 C C . LEU A 1 98 ? -10.700 5.390 27.558 1.00 98.50 98 LEU A C 1
ATOM 751 O O . LEU A 1 98 ? -10.952 6.074 28.548 1.00 98.50 98 LEU A O 1
ATOM 755 N N . ALA A 1 99 ? -11.535 5.328 26.517 1.00 98.31 99 ALA A N 1
ATOM 756 C CA . ALA A 1 99 ? -12.786 6.083 26.466 1.00 98.31 99 ALA A CA 1
ATOM 757 C C . ALA A 1 99 ? -13.775 5.668 27.572 1.00 98.31 99 ALA A C 1
ATOM 759 O O . ALA A 1 99 ? -14.468 6.510 28.141 1.00 98.31 99 ALA A O 1
ATOM 760 N N . LEU A 1 100 ? -13.849 4.369 27.883 1.00 98.19 100 LEU A N 1
ATOM 761 C CA . LEU A 1 100 ? -14.707 3.819 28.940 1.00 98.19 100 LEU A CA 1
ATOM 762 C C . LEU A 1 100 ? -14.189 4.128 30.356 1.00 98.19 100 LEU A C 1
ATOM 764 O O . LEU A 1 100 ? -14.964 4.040 31.315 1.00 98.19 100 LEU A O 1
ATOM 768 N N . GLU A 1 101 ? -12.913 4.499 30.475 1.00 97.94 101 GLU A N 1
ATOM 769 C CA . GLU A 1 101 ? -12.244 4.984 31.690 1.00 97.94 101 GLU A CA 1
ATOM 770 C C . GLU A 1 101 ? -12.234 6.517 31.804 1.00 97.94 101 GLU A C 1
ATOM 772 O O . GLU A 1 101 ? -11.487 7.075 32.601 1.00 97.94 101 GLU A O 1
ATOM 777 N N . ASP A 1 102 ? -13.115 7.190 31.055 1.00 97.44 102 ASP A N 1
ATOM 778 C CA . ASP A 1 102 ? -13.293 8.646 31.041 1.00 97.44 102 ASP A CA 1
ATOM 779 C C . ASP A 1 102 ? -12.103 9.449 30.468 1.00 97.44 102 ASP A C 1
ATOM 781 O O . ASP A 1 102 ? -12.059 10.670 30.623 1.00 97.44 102 ASP A O 1
ATOM 785 N N . ASP A 1 103 ? -11.178 8.809 29.742 1.00 98.19 103 ASP A N 1
ATOM 786 C CA . ASP A 1 103 ? -10.104 9.482 28.998 1.00 98.19 103 ASP A CA 1
ATOM 787 C C . ASP A 1 103 ? -10.432 9.586 27.495 1.00 98.19 103 ASP A C 1
ATOM 789 O O . ASP A 1 103 ? -9.847 8.927 26.627 1.00 98.19 103 ASP A O 1
ATOM 793 N N . GLU A 1 104 ? -11.418 10.431 27.173 1.00 97.81 104 GLU A N 1
ATOM 794 C CA . GLU A 1 104 ? -11.863 10.671 25.792 1.00 97.81 104 GLU A CA 1
ATOM 795 C C . GLU A 1 104 ? -10.750 11.264 24.911 1.00 97.81 104 GLU A C 1
ATOM 797 O O . GLU A 1 104 ? -10.637 10.925 23.729 1.00 97.81 104 GLU A O 1
ATOM 802 N N . ALA A 1 105 ? -9.914 12.140 25.475 1.00 98.06 105 ALA A N 1
ATOM 803 C CA . ALA A 1 105 ? -8.874 12.836 24.727 1.00 98.06 105 ALA A CA 1
ATOM 804 C C . ALA A 1 105 ? -7.795 11.863 24.231 1.00 98.06 105 ALA A C 1
ATOM 806 O O . ALA A 1 105 ? -7.473 11.867 23.037 1.00 98.06 105 ALA A O 1
ATOM 807 N N . SER A 1 106 ? -7.289 10.991 25.110 1.00 98.25 106 SER A N 1
ATOM 808 C CA . SER A 1 106 ? -6.301 9.976 24.732 1.00 98.25 106 SER A CA 1
ATOM 809 C C . SER A 1 106 ? -6.902 8.922 23.805 1.00 98.25 106 SER A C 1
ATOM 811 O O . SER A 1 106 ? -6.255 8.527 22.834 1.00 98.25 106 SER A O 1
ATOM 813 N N . ALA A 1 107 ? -8.155 8.512 24.033 1.00 98.44 107 ALA A N 1
ATOM 814 C CA . ALA A 1 107 ? -8.856 7.582 23.150 1.00 98.44 107 ALA A CA 1
ATOM 815 C C . ALA A 1 107 ? -8.971 8.119 21.715 1.00 98.44 107 ALA A C 1
ATOM 817 O O . ALA A 1 107 ? -8.663 7.414 20.751 1.00 98.44 107 ALA A O 1
ATOM 818 N N . LYS A 1 108 ? -9.369 9.388 21.563 1.00 98.44 108 LYS A N 1
ATOM 819 C CA . LYS A 1 108 ? -9.461 10.042 20.254 1.00 98.44 108 LYS A CA 1
ATOM 820 C C . LYS A 1 108 ? -8.096 10.138 19.576 1.00 98.44 108 LYS A C 1
ATOM 822 O O . LYS A 1 108 ? -7.989 9.802 18.399 1.00 98.44 108 LYS A O 1
ATOM 827 N N . ALA A 1 109 ? -7.061 10.552 20.308 1.00 98.44 109 ALA A N 1
ATOM 828 C CA . ALA A 1 109 ? -5.701 10.626 19.779 1.00 98.44 109 ALA A CA 1
ATOM 829 C C . ALA A 1 109 ? -5.193 9.250 19.311 1.00 98.44 109 ALA A C 1
ATOM 831 O O . ALA A 1 109 ? -4.609 9.137 18.234 1.00 98.44 109 ALA A O 1
ATOM 832 N N . LEU A 1 110 ? -5.470 8.189 20.075 1.00 98.44 110 LEU A N 1
ATOM 833 C CA . LEU A 1 110 ? -5.077 6.830 19.713 1.00 98.44 110 LEU A CA 1
ATOM 834 C C . LEU A 1 110 ? -5.801 6.335 18.453 1.00 98.44 110 LEU A C 1
ATOM 836 O O . LEU A 1 110 ? -5.161 5.740 17.588 1.00 98.44 110 LEU A O 1
ATOM 840 N N . LEU A 1 111 ? -7.101 6.605 18.310 1.00 98.50 111 LEU A N 1
ATOM 841 C CA . LEU A 1 111 ? -7.844 6.252 17.096 1.00 98.50 111 LEU A CA 1
ATOM 842 C C . LEU A 1 111 ? -7.355 7.026 15.861 1.00 98.50 111 LEU A C 1
ATOM 844 O O . LEU A 1 111 ? -7.246 6.430 14.791 1.00 98.50 111 LEU A O 1
ATOM 848 N N . GLU A 1 112 ? -7.028 8.316 15.988 1.00 98.44 112 GLU A N 1
ATOM 849 C CA . GLU A 1 112 ? -6.445 9.097 14.882 1.00 98.44 112 GLU A CA 1
ATOM 850 C C . GLU A 1 112 ? -5.093 8.513 14.453 1.00 98.44 112 GLU A C 1
ATOM 852 O O . GLU A 1 112 ? -4.858 8.318 13.262 1.00 98.44 112 GLU A O 1
ATOM 857 N N . ASN A 1 113 ? -4.243 8.128 15.410 1.00 98.25 113 ASN A N 1
ATOM 858 C CA . ASN A 1 113 ? -2.979 7.453 15.108 1.00 98.25 113 ASN A CA 1
ATOM 859 C C . ASN A 1 113 ? -3.208 6.109 14.403 1.00 98.25 113 ASN A C 1
ATOM 861 O O . ASN A 1 113 ? -2.568 5.828 13.397 1.00 98.25 113 ASN A O 1
ATOM 865 N N . VAL A 1 114 ? -4.165 5.296 14.869 1.00 98.19 114 VAL A N 1
ATOM 866 C CA . VAL A 1 114 ? -4.526 4.034 14.200 1.00 98.19 114 VAL A CA 1
ATOM 867 C C . VAL A 1 114 ? -4.983 4.287 12.762 1.00 98.19 114 VAL A C 1
ATOM 869 O O . VAL A 1 114 ? -4.568 3.573 11.853 1.00 98.19 114 VAL A O 1
ATOM 872 N N . LYS A 1 115 ? -5.807 5.313 12.530 1.00 97.81 115 LYS A N 1
ATOM 873 C CA . LYS A 1 115 ? -6.249 5.696 11.185 1.00 97.81 115 LYS A CA 1
ATOM 874 C C . LYS A 1 115 ? -5.076 6.113 10.293 1.00 97.81 115 LYS A C 1
ATOM 876 O O . LYS A 1 115 ? -5.028 5.686 9.138 1.00 97.81 115 LYS A O 1
ATOM 881 N N . LEU A 1 116 ? -4.155 6.929 10.807 1.00 97.06 116 LEU A N 1
ATOM 882 C CA . LEU A 1 116 ? -2.956 7.349 10.078 1.00 97.06 116 LEU A CA 1
ATOM 883 C C . LEU A 1 116 ? -2.087 6.145 9.707 1.00 97.06 116 LEU A C 1
ATOM 885 O O . LEU A 1 116 ? -1.764 5.988 8.532 1.00 97.06 116 LEU A O 1
ATOM 889 N N . ASP A 1 117 ? -1.825 5.245 10.652 1.00 97.62 117 ASP A N 1
ATOM 890 C CA . ASP A 1 117 ? -1.021 4.042 10.418 1.00 97.62 117 ASP A CA 1
ATOM 891 C C . ASP A 1 117 ? -1.655 3.133 9.350 1.00 97.62 117 ASP A C 1
ATOM 893 O O . ASP A 1 117 ? -0.977 2.635 8.450 1.00 97.62 117 ASP A O 1
ATOM 897 N N . ILE A 1 118 ? -2.981 2.951 9.390 1.00 96.12 118 ILE A N 1
ATOM 898 C CA . ILE A 1 118 ? -3.719 2.191 8.368 1.00 96.12 118 ILE A CA 1
ATOM 899 C C . ILE A 1 118 ? -3.579 2.850 6.991 1.00 96.12 118 ILE A C 1
ATOM 901 O O . ILE A 1 118 ? -3.397 2.163 5.981 1.00 96.12 118 ILE A O 1
ATOM 905 N N . HIS A 1 119 ? -3.680 4.178 6.933 1.00 94.31 119 HIS A N 1
ATOM 906 C CA . HIS A 1 119 ? -3.548 4.928 5.691 1.00 94.31 119 HIS A CA 1
ATOM 907 C C . HIS A 1 119 ? -2.125 4.828 5.120 1.00 94.31 119 HIS A C 1
ATOM 909 O O . HIS A 1 119 ? -1.962 4.553 3.929 1.00 94.31 119 HIS A O 1
ATOM 915 N N . GLU A 1 120 ? -1.095 5.000 5.949 1.00 93.38 120 GLU A N 1
ATOM 916 C CA . GLU A 1 120 ? 0.310 4.862 5.553 1.00 93.38 120 GLU A CA 1
ATOM 917 C C . GLU A 1 120 ? 0.618 3.461 5.019 1.00 93.38 120 GLU A C 1
ATOM 919 O O . GLU A 1 120 ? 1.217 3.321 3.948 1.00 93.38 120 GLU A O 1
ATOM 924 N N . GLU A 1 121 ? 0.121 2.428 5.695 1.00 94.00 121 GLU A N 1
ATOM 925 C CA . GLU A 1 121 ? 0.270 1.037 5.277 1.00 94.00 121 GLU A CA 1
ATOM 926 C C . GLU A 1 121 ? -0.388 0.776 3.911 1.00 94.00 121 GLU A C 1
ATOM 928 O O . GLU A 1 121 ? 0.202 0.153 3.021 1.00 94.00 121 GLU A O 1
ATOM 933 N N . ARG A 1 122 ? -1.602 1.302 3.694 1.00 91.81 122 ARG A N 1
ATOM 934 C CA . ARG A 1 122 ? -2.306 1.197 2.404 1.00 91.81 122 ARG A CA 1
ATOM 935 C C . ARG A 1 122 ? -1.553 1.915 1.285 1.00 91.81 122 ARG A C 1
ATOM 937 O O . ARG A 1 122 ? -1.398 1.353 0.199 1.00 91.81 122 ARG A O 1
ATOM 944 N N . VAL A 1 123 ? -1.036 3.117 1.542 1.00 90.81 123 VAL A N 1
ATOM 945 C CA . VAL A 1 123 ? -0.205 3.866 0.584 1.00 90.81 123 VAL A CA 1
ATOM 946 C C . VAL A 1 123 ? 1.077 3.097 0.253 1.00 90.81 123 VAL A C 1
ATOM 948 O O . VAL A 1 123 ? 1.447 3.001 -0.920 1.00 90.81 123 VAL A O 1
ATOM 951 N N . SER A 1 124 ? 1.739 2.520 1.257 1.00 91.38 124 SER A N 1
ATOM 952 C CA . SER A 1 124 ? 2.946 1.706 1.079 1.00 91.38 124 SER A CA 1
ATOM 953 C C . SER A 1 124 ? 2.676 0.492 0.186 1.00 91.38 124 SER A C 1
ATOM 955 O O . SER A 1 124 ? 3.356 0.293 -0.825 1.00 91.38 124 SER A O 1
ATOM 957 N N . ARG A 1 125 ? 1.604 -0.259 0.467 1.00 90.62 125 ARG A N 1
ATOM 958 C CA . ARG A 1 125 ? 1.196 -1.413 -0.347 1.00 90.62 125 ARG A CA 1
ATOM 959 C C . ARG A 1 125 ? 0.841 -1.018 -1.778 1.00 90.62 125 ARG A C 1
ATOM 961 O O . ARG A 1 125 ? 1.236 -1.712 -2.714 1.00 90.62 125 ARG A O 1
ATOM 968 N N . ALA A 1 126 ? 0.138 0.097 -1.968 1.00 90.50 126 ALA A N 1
ATOM 969 C CA . ALA A 1 126 ? -0.215 0.587 -3.296 1.00 90.50 126 ALA A CA 1
ATOM 970 C C . ALA A 1 126 ? 1.033 0.976 -4.113 1.00 90.50 126 ALA A C 1
ATOM 972 O O . ALA A 1 126 ? 1.126 0.650 -5.297 1.00 90.50 126 ALA A O 1
ATOM 973 N N . ARG A 1 127 ? 2.032 1.607 -3.477 1.00 91.06 127 ARG A N 1
ATOM 974 C CA . ARG A 1 127 ? 3.341 1.896 -4.091 1.00 91.06 127 ARG A CA 1
ATOM 975 C C . ARG A 1 127 ? 4.097 0.620 -4.450 1.00 91.06 127 ARG A C 1
ATOM 977 O O . ARG A 1 127 ? 4.619 0.520 -5.558 1.00 91.06 127 ARG A O 1
ATOM 984 N N . PHE A 1 128 ? 4.119 -0.362 -3.553 1.00 91.81 128 PHE A N 1
ATOM 985 C CA . PHE A 1 128 ? 4.750 -1.653 -3.814 1.00 91.81 128 PHE A CA 1
ATOM 986 C C . PHE A 1 128 ? 4.099 -2.372 -5.002 1.00 91.81 128 PHE A C 1
ATOM 988 O O . PHE A 1 128 ? 4.794 -2.812 -5.915 1.00 91.81 128 PHE A O 1
ATOM 995 N N . GLN A 1 129 ? 2.765 -2.430 -5.043 1.00 91.81 129 GLN A N 1
ATOM 996 C CA . GLN A 1 129 ? 2.035 -3.039 -6.153 1.00 91.81 129 GLN A CA 1
ATOM 997 C C . GLN A 1 129 ? 2.303 -2.320 -7.477 1.00 91.81 129 GLN A C 1
ATOM 999 O O . GLN A 1 129 ? 2.520 -2.973 -8.496 1.00 91.81 129 GLN A O 1
ATOM 1004 N N . TYR A 1 130 ? 2.320 -0.989 -7.461 1.00 91.94 130 TYR A N 1
ATOM 1005 C CA . TYR A 1 130 ? 2.661 -0.193 -8.632 1.00 91.94 130 TYR A CA 1
ATOM 1006 C C . TYR A 1 130 ? 4.063 -0.546 -9.164 1.00 91.94 130 TYR A C 1
ATOM 1008 O O . TYR A 1 130 ? 4.230 -0.781 -10.362 1.00 91.94 130 TYR A O 1
ATOM 1016 N N . LEU A 1 131 ? 5.062 -0.637 -8.276 1.00 93.56 131 LEU A N 1
ATOM 1017 C CA . LEU A 1 131 ? 6.426 -1.026 -8.644 1.00 93.56 131 LEU A CA 1
ATOM 1018 C C . LEU A 1 131 ? 6.474 -2.452 -9.204 1.00 93.56 131 LEU A C 1
ATOM 1020 O O . LEU A 1 131 ? 7.113 -2.682 -10.224 1.00 93.56 131 LEU A O 1
ATOM 1024 N N . LEU A 1 132 ? 5.760 -3.391 -8.581 1.00 95.50 132 LEU A N 1
ATOM 1025 C CA . LEU A 1 132 ? 5.690 -4.782 -9.022 1.00 95.50 132 LEU A CA 1
ATOM 1026 C C . LEU A 1 132 ? 5.097 -4.891 -10.434 1.00 95.50 132 LEU A C 1
ATOM 1028 O O . LEU A 1 132 ? 5.657 -5.589 -11.276 1.00 95.50 132 LEU A O 1
ATOM 1032 N N . VAL A 1 133 ? 4.013 -4.164 -10.729 1.00 96.12 133 VAL A N 1
ATOM 1033 C CA . VAL A 1 133 ? 3.426 -4.122 -12.080 1.00 96.12 133 VAL A CA 1
ATOM 1034 C C . VAL A 1 133 ? 4.401 -3.525 -13.093 1.00 96.12 133 VAL A C 1
ATOM 1036 O O . VAL A 1 133 ? 4.561 -4.093 -14.172 1.00 96.12 133 VAL A O 1
ATOM 1039 N N . ALA A 1 134 ? 5.094 -2.436 -12.750 1.00 95.38 134 ALA A N 1
ATOM 1040 C CA . ALA A 1 134 ? 6.122 -1.859 -13.615 1.00 95.38 134 ALA A CA 1
ATOM 1041 C C . ALA A 1 134 ? 7.267 -2.855 -13.890 1.00 95.38 134 ALA A C 1
ATOM 1043 O O . ALA A 1 134 ? 7.687 -2.997 -15.038 1.00 95.38 134 ALA A O 1
ATOM 1044 N N . SER A 1 135 ? 7.721 -3.595 -12.873 1.00 97.12 135 SER A N 1
ATOM 1045 C CA . SER A 1 135 ? 8.738 -4.646 -13.015 1.00 97.12 135 SER A CA 1
ATOM 1046 C C . SER A 1 135 ? 8.267 -5.783 -13.922 1.00 97.12 135 SER A C 1
ATOM 1048 O O . SER A 1 135 ? 9.024 -6.235 -14.778 1.00 97.12 135 SER A O 1
ATOM 1050 N N . MET A 1 136 ? 7.014 -6.233 -13.779 1.00 97.94 136 MET A N 1
ATOM 1051 C CA . MET A 1 136 ? 6.436 -7.261 -14.655 1.00 97.94 136 MET A CA 1
ATOM 1052 C C . MET A 1 136 ? 6.320 -6.771 -16.101 1.00 97.94 136 MET A C 1
ATOM 1054 O O . MET A 1 136 ? 6.655 -7.512 -17.022 1.00 97.94 136 MET A O 1
ATOM 1058 N N . ALA A 1 137 ? 5.885 -5.525 -16.309 1.00 97.06 137 ALA A N 1
ATOM 1059 C CA . ALA A 1 137 ? 5.792 -4.919 -17.634 1.00 97.06 137 ALA A CA 1
ATOM 1060 C C . ALA A 1 137 ? 7.169 -4.804 -18.305 1.00 97.06 137 ALA A C 1
ATOM 1062 O O . ALA A 1 137 ? 7.313 -5.149 -19.478 1.00 97.06 137 ALA A O 1
ATOM 1063 N N . LEU A 1 138 ? 8.190 -4.385 -17.548 1.00 97.75 138 LEU A N 1
ATOM 1064 C CA . LEU A 1 138 ? 9.575 -4.359 -18.011 1.00 97.75 138 LEU A CA 1
ATOM 1065 C C . LEU A 1 138 ? 10.062 -5.763 -18.384 1.00 97.75 138 LEU A C 1
ATOM 1067 O O . LEU A 1 138 ? 10.561 -5.956 -19.488 1.00 97.75 138 LEU A O 1
ATOM 1071 N N . ALA A 1 139 ? 9.902 -6.742 -17.490 1.00 98.00 139 ALA A N 1
ATOM 1072 C CA . ALA A 1 139 ? 10.337 -8.115 -17.729 1.00 98.00 139 ALA A CA 1
ATOM 1073 C C . ALA A 1 139 ? 9.664 -8.706 -18.975 1.00 98.00 139 ALA A C 1
ATOM 1075 O O . ALA A 1 139 ? 10.339 -9.278 -19.828 1.00 98.00 139 ALA A O 1
ATOM 1076 N N . PHE A 1 140 ? 8.353 -8.501 -19.123 1.00 97.81 140 PHE A N 1
ATOM 1077 C CA . PHE A 1 140 ? 7.612 -8.912 -20.311 1.00 97.81 140 PHE A CA 1
ATOM 1078 C C . PHE A 1 140 ? 8.155 -8.244 -21.581 1.00 97.81 140 PHE A C 1
ATOM 1080 O O . PHE A 1 140 ? 8.427 -8.931 -22.563 1.00 97.81 140 PHE A O 1
ATOM 1087 N N . GLY A 1 141 ? 8.381 -6.927 -21.552 1.00 95.62 141 GLY A N 1
ATOM 1088 C CA . GLY A 1 141 ? 8.970 -6.192 -22.672 1.00 95.62 141 GLY A CA 1
ATOM 1089 C C . GLY A 1 141 ? 10.352 -6.722 -23.065 1.00 95.62 141 GLY A C 1
ATOM 1090 O O . GLY A 1 141 ? 10.602 -6.965 -24.242 1.00 95.62 141 GLY A O 1
ATOM 1091 N N . LEU A 1 142 ? 11.228 -6.980 -22.090 1.00 96.19 142 LEU A N 1
ATOM 1092 C CA . LEU A 1 142 ? 12.561 -7.540 -22.333 1.00 96.19 142 LEU A CA 1
ATOM 1093 C C . LEU A 1 142 ? 12.504 -8.963 -22.902 1.00 96.19 142 LEU A C 1
ATOM 1095 O O . LEU A 1 142 ? 13.290 -9.282 -23.790 1.00 96.19 142 LEU A O 1
ATOM 1099 N N . VAL A 1 143 ? 11.563 -9.801 -22.453 1.00 97.25 143 VAL A N 1
ATOM 1100 C CA . VAL A 1 143 ? 11.345 -11.140 -23.026 1.00 97.25 143 VAL A CA 1
ATOM 1101 C C . VAL A 1 143 ? 10.889 -11.042 -24.479 1.00 97.25 143 VAL A C 1
ATOM 1103 O O . VAL A 1 143 ? 11.424 -11.753 -25.327 1.00 97.25 143 VAL A O 1
ATOM 1106 N N . VAL A 1 144 ? 9.948 -10.146 -24.794 1.00 95.00 144 VAL A N 1
ATOM 1107 C CA . VAL A 1 144 ? 9.511 -9.917 -26.180 1.00 95.00 144 VAL A CA 1
ATOM 1108 C C . VAL A 1 144 ? 10.690 -9.481 -27.045 1.00 95.00 144 VAL A C 1
ATOM 1110 O O . VAL A 1 144 ? 10.900 -10.055 -28.109 1.00 95.00 144 VAL A O 1
ATOM 1113 N N . ILE A 1 145 ? 11.496 -8.525 -26.577 1.00 93.56 145 ILE A N 1
ATOM 1114 C CA . ILE A 1 145 ? 12.693 -8.064 -27.290 1.00 93.56 145 ILE A CA 1
ATOM 1115 C C . ILE A 1 145 ? 13.669 -9.223 -27.506 1.00 93.56 145 ILE A C 1
ATOM 1117 O O . ILE A 1 145 ? 14.099 -9.448 -28.633 1.00 93.56 145 ILE A O 1
ATOM 1121 N N . PHE A 1 146 ? 13.962 -10.003 -26.463 1.00 93.69 146 PHE A N 1
ATOM 1122 C CA . PHE A 1 146 ? 14.852 -11.158 -26.544 1.00 93.69 146 PHE A CA 1
ATOM 1123 C C . PHE A 1 146 ? 14.378 -12.169 -27.595 1.00 93.69 146 PHE A C 1
ATOM 1125 O O . PHE A 1 146 ? 15.160 -12.560 -28.462 1.00 93.69 146 PHE A O 1
ATOM 1132 N N . VAL A 1 147 ? 13.089 -12.533 -27.576 1.00 92.50 147 VAL A N 1
ATOM 1133 C CA . VAL A 1 147 ? 12.484 -13.438 -28.565 1.00 92.50 147 VAL A CA 1
ATOM 1134 C C . VAL A 1 147 ? 12.611 -12.862 -29.975 1.00 92.50 147 VAL A C 1
ATOM 1136 O O . VAL A 1 147 ? 13.070 -13.571 -30.867 1.00 92.50 147 VAL A O 1
ATOM 1139 N N . MET A 1 148 ? 12.286 -11.581 -30.172 1.00 88.94 148 MET A N 1
ATOM 1140 C CA . MET A 1 148 ? 12.375 -10.907 -31.476 1.00 88.94 148 MET A CA 1
ATOM 1141 C C . MET A 1 148 ? 13.813 -10.834 -32.009 1.00 88.94 148 MET A C 1
ATOM 1143 O O . MET A 1 148 ? 14.027 -10.918 -33.217 1.00 88.94 148 MET A O 1
ATOM 1147 N N . THR A 1 149 ? 14.806 -10.718 -31.123 1.00 88.38 149 THR A N 1
ATOM 1148 C CA . THR A 1 149 ? 16.233 -10.709 -31.491 1.00 88.38 149 THR A CA 1
ATOM 1149 C C . THR A 1 149 ? 16.856 -12.098 -31.618 1.00 88.38 149 THR A C 1
ATOM 1151 O O . THR A 1 149 ? 17.974 -12.209 -32.115 1.00 88.38 149 THR A O 1
ATOM 1154 N N . SER A 1 150 ? 16.165 -13.154 -31.178 1.00 90.50 150 SER A N 1
ATOM 1155 C CA . SER A 1 150 ? 16.716 -14.511 -31.163 1.00 90.50 150 SER A CA 1
ATOM 1156 C C . SER A 1 150 ? 16.926 -15.066 -32.574 1.00 90.50 150 SER A C 1
ATOM 1158 O O . SER A 1 150 ? 16.081 -14.899 -33.457 1.00 90.50 150 SER A O 1
ATOM 1160 N N . ASP A 1 151 ? 18.029 -15.793 -32.775 1.00 88.00 151 ASP A N 1
ATOM 1161 C CA . ASP A 1 151 ? 18.374 -16.386 -34.075 1.00 88.00 151 ASP A CA 1
ATOM 1162 C C . ASP A 1 151 ? 17.283 -17.331 -34.588 1.00 88.00 151 ASP A C 1
ATOM 1164 O O . ASP A 1 151 ? 16.979 -17.349 -35.778 1.00 88.00 151 ASP A O 1
ATOM 1168 N N . TRP A 1 152 ? 16.638 -18.071 -33.682 1.00 89.25 152 TRP A N 1
ATOM 1169 C CA . TRP A 1 152 ? 15.529 -18.966 -34.011 1.00 89.25 152 TRP A CA 1
ATOM 1170 C C . TRP A 1 152 ? 14.335 -18.218 -34.617 1.00 89.25 152 TRP A C 1
ATOM 1172 O O . TRP A 1 152 ? 13.802 -18.631 -35.652 1.00 89.25 152 TRP A O 1
ATOM 1182 N N . TYR A 1 153 ? 13.924 -17.106 -33.999 1.00 86.81 153 TYR A N 1
ATOM 1183 C CA . TYR A 1 153 ? 12.814 -16.297 -34.497 1.00 86.81 153 TYR A CA 1
ATOM 1184 C C . TYR A 1 153 ? 13.180 -15.625 -35.824 1.00 86.81 153 TYR A C 1
ATOM 1186 O O . TYR A 1 153 ? 12.401 -15.675 -36.778 1.00 86.81 153 TYR A O 1
ATOM 1194 N N . ARG A 1 154 ? 14.400 -15.075 -35.926 1.00 84.06 154 ARG A N 1
ATOM 1195 C CA . ARG A 1 154 ? 14.918 -14.463 -37.160 1.00 84.06 154 ARG A CA 1
ATOM 1196 C C . ARG A 1 154 ? 14.943 -15.459 -38.317 1.00 84.06 154 ARG A C 1
ATOM 1198 O O . ARG A 1 154 ? 14.422 -15.142 -39.381 1.00 84.06 154 ARG A O 1
ATOM 1205 N N . ALA A 1 155 ? 15.461 -16.667 -38.093 1.00 84.75 155 ALA A N 1
ATOM 1206 C CA . ALA A 1 155 ? 15.520 -17.724 -39.101 1.00 84.75 155 ALA A CA 1
ATOM 1207 C C . ALA A 1 155 ? 14.132 -18.214 -39.546 1.00 84.75 155 ALA A C 1
ATOM 1209 O O . ALA A 1 155 ? 13.970 -18.638 -40.688 1.00 84.75 155 ALA A O 1
ATOM 1210 N N . SER A 1 156 ? 13.132 -18.155 -38.660 1.00 84.88 156 SER A N 1
ATOM 1211 C CA . SER A 1 156 ? 11.781 -18.659 -38.938 1.00 84.88 156 SER A CA 1
ATOM 1212 C C . SER A 1 156 ? 10.867 -17.627 -39.606 1.00 84.88 156 SER A C 1
ATOM 1214 O O . SER A 1 156 ? 9.989 -18.004 -40.378 1.00 84.88 156 SER A O 1
ATOM 1216 N N . VAL A 1 157 ? 11.034 -16.335 -39.295 1.00 80.25 157 VAL A N 1
ATOM 1217 C CA . VAL A 1 157 ? 10.072 -15.279 -39.670 1.00 80.25 157 VAL A CA 1
ATOM 1218 C C . VAL A 1 157 ? 10.644 -14.276 -40.673 1.00 80.25 157 VAL A C 1
ATOM 1220 O O . VAL A 1 157 ? 9.899 -13.740 -41.495 1.00 80.25 157 VAL A O 1
ATOM 1223 N N . HIS A 1 158 ? 11.954 -14.018 -40.659 1.00 62.25 158 HIS A N 1
ATOM 1224 C CA . HIS A 1 158 ? 12.556 -12.969 -41.477 1.00 62.25 158 HIS A CA 1
ATOM 1225 C C . HIS A 1 158 ? 13.422 -13.542 -42.604 1.00 62.25 158 HIS A C 1
ATOM 1227 O O . HIS A 1 158 ? 14.613 -13.772 -42.443 1.00 62.25 158 HIS A O 1
ATOM 1233 N N . ALA A 1 159 ? 12.841 -13.635 -43.805 1.00 59.62 159 ALA A N 1
ATOM 1234 C CA . ALA A 1 159 ? 13.603 -13.683 -45.060 1.00 59.62 159 ALA A CA 1
ATOM 1235 C C . ALA A 1 159 ? 14.242 -12.318 -45.426 1.00 59.62 159 ALA A C 1
ATOM 1237 O O . ALA A 1 159 ? 14.872 -12.190 -46.472 1.00 59.62 159 ALA A O 1
ATOM 1238 N N . PHE A 1 160 ? 14.056 -11.286 -44.589 1.00 55.09 160 PHE A N 1
ATOM 1239 C CA . PHE A 1 160 ? 14.543 -9.925 -44.811 1.00 55.09 160 PHE A CA 1
ATOM 1240 C C . PHE A 1 160 ? 15.780 -9.634 -43.953 1.00 55.09 160 PHE A C 1
ATOM 1242 O O . PHE A 1 160 ? 15.711 -9.528 -42.730 1.00 55.09 160 PHE A O 1
ATOM 1249 N N . GLU A 1 161 ? 16.912 -9.476 -44.630 1.00 60.84 161 GLU A N 1
ATOM 1250 C CA . GLU A 1 161 ? 18.268 -9.311 -44.096 1.00 60.84 161 GLU A CA 1
ATOM 1251 C C . GLU A 1 161 ? 18.555 -7.861 -43.635 1.00 60.84 161 GLU A C 1
ATOM 1253 O O . GLU A 1 161 ? 19.566 -7.257 -43.991 1.00 60.84 161 GLU A O 1
ATOM 1258 N N . HIS A 1 162 ? 17.648 -7.238 -42.873 1.00 62.12 162 HIS A N 1
ATOM 1259 C CA . HIS A 1 162 ? 17.843 -5.863 -42.390 1.00 62.12 162 HIS A CA 1
ATOM 1260 C C . HIS A 1 162 ? 18.375 -5.825 -40.948 1.00 62.12 162 HIS A C 1
ATOM 1262 O O . HIS A 1 162 ? 17.873 -6.508 -40.056 1.00 62.12 162 HIS A O 1
ATOM 1268 N N . LYS A 1 163 ? 19.405 -4.998 -40.710 1.00 69.38 163 LYS A N 1
ATOM 1269 C CA . LYS A 1 163 ? 20.068 -4.802 -39.406 1.00 69.38 163 LYS A CA 1
ATOM 1270 C C . LYS A 1 163 ? 19.192 -3.979 -38.446 1.00 69.38 163 LYS A C 1
ATOM 1272 O O . LYS A 1 163 ? 19.449 -2.801 -38.224 1.00 69.38 163 LYS A O 1
ATOM 1277 N N . THR A 1 164 ? 18.160 -4.589 -37.865 1.00 76.56 164 THR A N 1
ATOM 1278 C CA . THR A 1 164 ? 17.300 -3.951 -36.844 1.00 76.56 164 THR A CA 1
ATOM 1279 C C . THR A 1 164 ? 17.848 -4.056 -35.417 1.00 76.56 164 THR A C 1
ATOM 1281 O O . THR A 1 164 ? 17.227 -3.555 -34.482 1.00 76.56 164 THR A O 1
ATOM 1284 N N . ASP A 1 165 ? 19.005 -4.691 -35.228 1.00 80.00 165 ASP A N 1
ATOM 1285 C CA . ASP A 1 165 ? 19.588 -4.979 -33.910 1.00 80.00 165 ASP A CA 1
ATOM 1286 C C . ASP A 1 165 ? 19.750 -3.728 -33.009 1.00 80.00 165 ASP A C 1
ATOM 1288 O O . ASP A 1 165 ? 19.404 -3.805 -31.827 1.00 80.00 165 ASP A O 1
ATOM 1292 N N . PRO A 1 166 ? 20.164 -2.545 -33.521 1.00 84.44 166 PRO A N 1
ATOM 1293 C CA . PRO A 1 166 ? 20.275 -1.342 -32.692 1.00 84.44 166 PRO A CA 1
ATOM 1294 C C . PRO A 1 166 ? 18.930 -0.814 -32.175 1.00 84.44 166 PRO A C 1
ATOM 1296 O O . PRO A 1 166 ? 18.884 -0.231 -31.094 1.00 84.44 166 PRO A O 1
ATOM 1299 N N . LEU A 1 167 ? 17.834 -1.015 -32.918 1.00 89.44 167 LEU A N 1
ATOM 1300 C CA . LEU A 1 167 ? 16.502 -0.526 -32.539 1.00 89.44 167 LEU A CA 1
ATOM 1301 C C . LEU A 1 167 ? 15.929 -1.331 -31.375 1.00 89.44 167 LEU A C 1
ATOM 1303 O O . LEU A 1 167 ? 15.409 -0.757 -30.423 1.00 89.44 167 LEU A O 1
ATOM 1307 N N . TRP A 1 168 ? 16.075 -2.655 -31.419 1.00 91.31 168 TRP A N 1
ATOM 1308 C CA . TRP A 1 168 ? 15.645 -3.536 -30.334 1.00 91.31 168 TRP A CA 1
ATOM 1309 C C . TRP A 1 168 ? 16.456 -3.309 -29.056 1.00 91.31 168 TRP A C 1
ATOM 1311 O O . TRP A 1 168 ? 15.891 -3.270 -27.961 1.00 91.31 168 TRP A O 1
ATOM 1321 N N . LEU A 1 169 ? 17.766 -3.073 -29.196 1.00 91.62 169 LEU A N 1
ATOM 1322 C CA . LEU A 1 169 ? 18.625 -2.689 -28.077 1.00 91.62 169 LEU A CA 1
ATOM 1323 C C . LEU A 1 169 ? 18.185 -1.353 -27.455 1.00 91.62 169 LEU A C 1
ATOM 1325 O O . LEU A 1 169 ? 18.094 -1.239 -26.232 1.00 91.62 169 LEU A O 1
ATOM 1329 N N . ALA A 1 170 ? 17.874 -0.357 -28.288 1.00 93.38 170 ALA A N 1
ATOM 1330 C CA . ALA A 1 170 ? 17.381 0.939 -27.837 1.00 93.38 170 ALA A CA 1
ATOM 1331 C C . ALA A 1 170 ? 16.022 0.837 -27.137 1.00 93.38 170 ALA A C 1
ATOM 1333 O O . ALA A 1 170 ? 15.839 1.401 -26.062 1.00 93.38 170 ALA A O 1
ATOM 1334 N N . ALA A 1 171 ? 15.086 0.076 -27.702 1.00 95.25 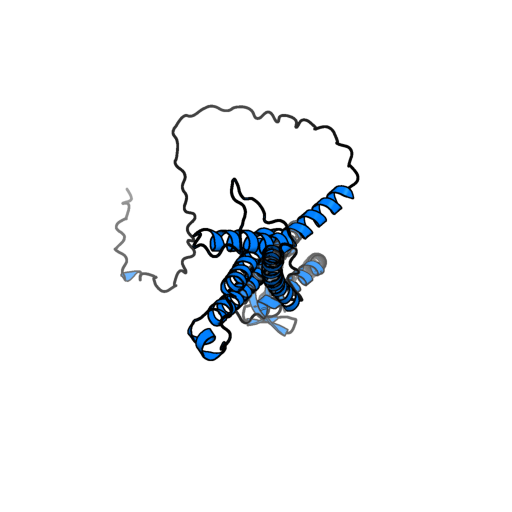171 ALA A N 1
ATOM 1335 C CA . ALA A 1 171 ? 13.784 -0.189 -27.101 1.00 95.25 171 ALA A CA 1
ATOM 1336 C C . ALA A 1 171 ? 13.930 -0.773 -25.683 1.00 95.25 171 ALA A C 1
ATOM 1338 O O . ALA A 1 171 ? 13.296 -0.295 -24.740 1.00 95.25 171 ALA A O 1
ATOM 1339 N N . GLY A 1 172 ? 14.824 -1.755 -25.513 1.00 96.12 172 GLY A N 1
ATOM 1340 C CA . GLY A 1 172 ? 15.107 -2.371 -24.216 1.00 96.12 172 GLY A CA 1
ATOM 1341 C C . GLY A 1 172 ? 15.735 -1.393 -23.225 1.00 96.12 172 GLY A C 1
ATOM 1342 O O . GLY A 1 172 ? 15.251 -1.255 -22.102 1.00 96.12 172 GLY A O 1
ATOM 1343 N N . ALA A 1 173 ? 16.767 -0.660 -23.648 1.00 96.75 173 ALA A N 1
ATOM 1344 C CA . ALA A 1 173 ? 17.419 0.348 -22.813 1.00 96.75 173 ALA A CA 1
ATOM 1345 C C . ALA A 1 173 ? 16.454 1.475 -22.395 1.00 96.75 173 ALA A C 1
ATOM 1347 O O . ALA A 1 173 ? 16.468 1.895 -21.238 1.00 96.75 173 ALA A O 1
ATOM 1348 N N . GLY A 1 174 ? 15.565 1.911 -23.293 1.00 96.56 174 GLY A N 1
ATOM 1349 C CA . GLY A 1 174 ? 14.503 2.876 -23.002 1.00 96.56 174 GLY A CA 1
ATOM 1350 C C . GLY A 1 174 ? 13.494 2.376 -21.975 1.00 96.56 174 GLY A C 1
ATOM 1351 O O . GLY A 1 174 ? 13.158 3.101 -21.039 1.00 96.56 174 GLY A O 1
ATOM 1352 N N . ALA A 1 175 ? 13.059 1.119 -22.084 1.00 97.44 175 ALA A N 1
ATOM 1353 C CA . ALA A 1 175 ? 12.175 0.509 -21.091 1.00 97.44 175 ALA A CA 1
ATOM 1354 C C . ALA A 1 175 ? 12.831 0.457 -19.696 1.00 97.44 175 ALA A C 1
ATOM 1356 O O . ALA A 1 175 ? 12.190 0.792 -18.697 1.00 97.44 175 ALA A O 1
ATOM 1357 N N . VAL A 1 176 ? 14.122 0.107 -19.621 1.00 97.69 176 VAL A N 1
ATOM 1358 C CA . VAL A 1 176 ? 14.899 0.122 -18.366 1.00 97.69 176 VAL A CA 1
ATOM 1359 C C . VAL A 1 176 ? 15.021 1.544 -17.805 1.00 97.69 176 VAL A C 1
ATOM 1361 O O . VAL A 1 176 ? 14.842 1.745 -16.603 1.00 97.69 176 VAL A O 1
ATOM 1364 N N . GLY A 1 177 ? 15.264 2.541 -18.662 1.00 96.62 177 GLY A N 1
ATOM 1365 C CA . GLY A 1 177 ? 15.280 3.956 -18.283 1.00 96.62 177 GLY A CA 1
ATOM 1366 C C . GLY A 1 177 ? 13.961 4.420 -17.669 1.00 96.62 177 GLY A C 1
ATOM 1367 O O . GLY A 1 177 ? 13.949 5.007 -16.586 1.00 96.62 177 GLY A O 1
ATOM 1368 N N . ALA A 1 178 ? 12.835 4.091 -18.304 1.00 96.25 178 ALA A N 1
ATOM 1369 C CA . ALA A 1 178 ? 11.508 4.423 -17.786 1.00 96.25 178 ALA A CA 1
ATOM 1370 C C . ALA A 1 178 ? 11.212 3.735 -16.447 1.00 96.25 178 ALA A C 1
ATOM 1372 O O . ALA A 1 178 ? 10.681 4.363 -15.528 1.00 96.25 178 ALA A O 1
ATOM 1373 N N . PHE A 1 179 ? 11.614 2.472 -16.287 1.00 96.81 179 PHE A N 1
ATOM 1374 C CA . PHE A 1 179 ? 11.502 1.777 -15.007 1.00 96.81 179 PHE A CA 1
ATOM 1375 C C . PHE A 1 179 ? 12.315 2.463 -13.898 1.00 96.81 179 PHE A C 1
ATOM 1377 O O . PHE A 1 179 ? 11.797 2.680 -12.802 1.00 96.81 179 PHE A O 1
ATOM 1384 N N . PHE A 1 180 ? 13.554 2.877 -14.179 1.00 95.62 180 PHE A N 1
ATOM 1385 C CA . PHE A 1 180 ? 14.367 3.637 -13.223 1.00 95.62 180 PHE A CA 1
ATOM 1386 C C . PHE A 1 180 ? 13.706 4.963 -12.830 1.00 95.62 180 PHE A C 1
ATOM 1388 O O . PHE A 1 180 ? 13.706 5.333 -11.656 1.00 95.62 180 PHE A O 1
ATOM 1395 N N . SER A 1 181 ? 13.092 5.654 -13.792 1.00 93.56 181 SER A N 1
ATOM 1396 C CA . SER A 1 181 ? 12.337 6.892 -13.559 1.00 93.56 181 SER A CA 1
ATOM 1397 C C . SER A 1 181 ? 11.122 6.667 -12.650 1.00 93.56 181 SER A C 1
ATOM 1399 O O . SER A 1 181 ? 10.821 7.450 -11.745 1.00 93.56 181 SER A O 1
ATOM 1401 N N . ILE A 1 182 ? 10.436 5.537 -12.829 1.00 92.69 182 ILE A N 1
ATOM 1402 C CA . ILE A 1 182 ? 9.365 5.091 -11.937 1.00 92.69 182 ILE A CA 1
ATOM 1403 C C . ILE A 1 182 ? 9.890 4.828 -10.522 1.00 92.69 182 ILE A C 1
ATOM 1405 O O . ILE A 1 182 ? 9.284 5.307 -9.560 1.00 92.69 182 ILE A O 1
ATOM 1409 N N . ALA A 1 183 ? 10.987 4.079 -10.400 1.00 93.19 183 ALA A N 1
ATOM 1410 C CA . ALA A 1 183 ? 11.543 3.664 -9.119 1.00 93.19 183 ALA A CA 1
ATOM 1411 C C . ALA A 1 183 ? 11.998 4.868 -8.280 1.00 93.19 183 ALA A C 1
ATOM 1413 O O . ALA A 1 183 ? 11.659 4.958 -7.102 1.00 93.19 183 ALA A O 1
ATOM 1414 N N . THR A 1 184 ? 12.686 5.841 -8.885 1.00 91.44 184 THR A N 1
ATOM 1415 C CA . THR A 1 184 ? 13.119 7.063 -8.185 1.00 91.44 184 THR A CA 1
ATOM 1416 C C . THR A 1 184 ? 11.940 7.981 -7.839 1.00 91.44 184 THR A C 1
ATOM 1418 O O . THR A 1 184 ? 11.910 8.584 -6.767 1.00 91.44 184 THR A O 1
ATOM 1421 N N . GLY A 1 185 ? 10.920 8.043 -8.700 1.00 88.06 185 GLY A N 1
ATOM 1422 C CA . GLY A 1 185 ? 9.728 8.873 -8.512 1.00 88.06 185 GLY A CA 1
ATOM 1423 C C . GLY A 1 185 ? 8.635 8.278 -7.612 1.00 88.06 185 GLY A C 1
ATOM 1424 O O . GLY A 1 185 ? 7.571 8.892 -7.473 1.00 88.06 185 GLY A O 1
ATOM 1425 N N . ILE A 1 186 ? 8.829 7.088 -7.029 1.00 88.62 186 ILE A N 1
ATOM 1426 C CA . ILE A 1 186 ? 7.772 6.378 -6.286 1.00 88.62 186 ILE A CA 1
ATOM 1427 C C . ILE A 1 186 ? 7.417 7.063 -4.960 1.00 88.62 186 ILE A C 1
ATOM 1429 O O . ILE A 1 186 ? 6.242 7.138 -4.593 1.00 88.62 186 ILE A O 1
ATOM 1433 N N . ARG A 1 187 ? 8.414 7.625 -4.261 1.00 81.81 187 ARG A N 1
ATOM 1434 C CA . ARG A 1 187 ? 8.230 8.254 -2.941 1.00 81.81 187 ARG A CA 1
ATOM 1435 C C .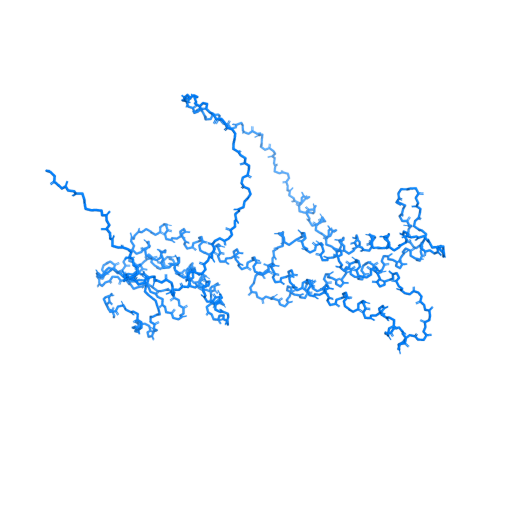 ARG A 1 187 ? 7.325 9.482 -3.007 1.00 81.81 187 ARG A C 1
ATOM 1437 O O . ARG A 1 187 ? 6.517 9.696 -2.108 1.00 81.81 187 ARG A O 1
ATOM 1444 N N . ASN A 1 188 ? 7.422 10.241 -4.095 1.00 80.62 188 ASN A N 1
ATOM 1445 C CA . ASN A 1 188 ? 6.647 11.464 -4.303 1.00 80.62 188 ASN A CA 1
ATOM 1446 C C . ASN A 1 188 ? 5.273 11.200 -4.928 1.00 80.62 188 ASN A C 1
ATOM 1448 O O . ASN A 1 188 ? 4.510 12.136 -5.154 1.00 80.62 188 ASN A O 1
ATOM 1452 N N . ARG A 1 189 ? 4.935 9.939 -5.229 1.00 71.12 189 ARG A N 1
ATOM 1453 C CA . ARG A 1 189 ? 3.682 9.632 -5.907 1.00 71.12 189 ARG A CA 1
ATOM 1454 C C . ARG A 1 189 ? 2.524 9.523 -4.921 1.00 71.12 189 ARG A C 1
ATOM 1456 O O . ARG A 1 189 ? 2.553 8.715 -3.985 1.00 71.12 189 ARG A O 1
ATOM 1463 N N . THR A 1 190 ? 1.483 10.304 -5.188 1.00 70.94 190 THR A N 1
ATOM 1464 C CA . THR A 1 190 ? 0.149 10.164 -4.604 1.00 70.94 190 THR A CA 1
ATOM 1465 C C . THR A 1 190 ? -0.569 9.012 -5.304 1.00 70.94 190 THR A C 1
ATOM 1467 O O . THR A 1 190 ? -1.328 9.191 -6.252 1.00 70.94 190 THR A O 1
ATOM 1470 N N . VAL A 1 191 ? -0.264 7.782 -4.890 1.00 68.06 191 VAL A N 1
ATOM 1471 C CA . VAL A 1 191 ? -1.011 6.615 -5.368 1.00 68.06 191 VAL A CA 1
ATOM 1472 C C . VAL A 1 191 ? -2.346 6.610 -4.636 1.00 68.06 191 VAL A C 1
ATOM 1474 O O . VAL A 1 191 ? -2.359 6.543 -3.411 1.00 68.06 191 VAL A O 1
ATOM 1477 N N . LEU A 1 192 ? -3.452 6.709 -5.375 1.00 71.62 192 LEU A N 1
ATOM 1478 C CA . LEU A 1 192 ? -4.797 6.566 -4.819 1.00 71.62 192 LEU A CA 1
ATOM 1479 C C . LEU A 1 192 ? -4.945 5.119 -4.313 1.00 71.62 192 LEU A C 1
ATOM 1481 O O . LEU A 1 192 ? -4.965 4.210 -5.150 1.00 71.62 192 LEU A O 1
ATOM 1485 N N . PRO A 1 193 ? -4.997 4.879 -2.988 1.00 62.72 193 PRO A N 1
ATOM 1486 C CA . PRO A 1 193 ? -4.753 3.542 -2.448 1.00 62.72 193 PRO A CA 1
ATOM 1487 C C . PRO A 1 193 ? -5.874 2.534 -2.697 1.00 62.72 193 PRO A C 1
ATOM 1489 O O . PRO A 1 193 ? -5.617 1.342 -2.577 1.00 62.72 193 PRO A O 1
ATOM 1492 N N . ASP A 1 194 ? -7.101 2.976 -3.010 1.00 56.03 194 ASP A N 1
ATOM 1493 C CA . ASP A 1 194 ? -8.254 2.162 -2.597 1.00 56.03 194 ASP A CA 1
ATOM 1494 C C . ASP A 1 194 ? -9.402 1.961 -3.584 1.00 56.03 194 ASP A C 1
ATOM 1496 O O . ASP A 1 194 ? -10.417 1.398 -3.199 1.00 56.03 194 ASP A O 1
ATOM 1500 N N . LEU A 1 195 ? -9.307 2.367 -4.855 1.00 57.31 195 LEU A N 1
ATOM 1501 C CA . LEU A 1 195 ? -10.450 2.111 -5.753 1.00 57.31 195 LEU A CA 1
ATOM 1502 C C . LEU A 1 195 ? -10.117 1.709 -7.183 1.00 57.31 195 LEU A C 1
ATOM 1504 O O . LEU A 1 195 ? -10.979 1.172 -7.873 1.00 57.31 195 LEU A O 1
ATOM 1508 N N . ARG A 1 196 ? -8.888 1.934 -7.656 1.00 76.69 196 ARG A N 1
ATOM 1509 C CA . ARG A 1 196 ? -8.553 1.710 -9.068 1.00 76.69 196 ARG A CA 1
ATOM 1510 C C . ARG A 1 196 ? -7.164 1.126 -9.247 1.00 76.69 196 ARG A C 1
ATOM 1512 O O . ARG A 1 196 ? -6.288 1.705 -9.881 1.00 76.69 196 ARG A O 1
ATOM 1519 N N . VAL A 1 197 ? -6.982 -0.071 -8.694 1.00 83.44 197 VAL A N 1
ATOM 1520 C CA . VAL A 1 197 ? -5.790 -0.899 -8.930 1.00 83.44 197 VAL A CA 1
ATOM 1521 C C . VAL A 1 197 ? -5.521 -1.049 -10.430 1.00 83.44 197 VAL A C 1
ATOM 1523 O O . VAL A 1 197 ? -4.368 -1.006 -10.851 1.00 83.44 197 VAL A O 1
ATOM 1526 N N . VAL A 1 198 ? -6.582 -1.163 -11.236 1.00 88.69 198 VAL A N 1
ATOM 1527 C CA . VAL A 1 198 ? -6.500 -1.227 -12.699 1.00 88.69 198 VAL A CA 1
ATOM 1528 C C . VAL A 1 198 ? -5.920 0.061 -13.281 1.00 88.69 198 VAL A C 1
ATOM 1530 O O . VAL A 1 198 ? -4.974 -0.034 -14.051 1.00 88.69 198 VAL A O 1
ATOM 1533 N N . ASP A 1 199 ? -6.397 1.242 -12.875 1.00 89.06 199 ASP A N 1
ATOM 1534 C CA . ASP A 1 199 ? -5.867 2.525 -13.368 1.00 89.06 199 ASP A CA 1
ATOM 1535 C C . ASP A 1 199 ? -4.390 2.691 -12.991 1.00 89.06 199 ASP A C 1
ATOM 1537 O O . ASP A 1 199 ? -3.571 3.047 -13.836 1.00 89.06 199 ASP A O 1
ATOM 1541 N N . ASN A 1 200 ? -4.025 2.357 -11.747 1.00 88.12 200 ASN A N 1
ATOM 1542 C CA . ASN A 1 200 ? -2.633 2.406 -11.294 1.00 88.12 200 ASN A CA 1
ATOM 1543 C C . ASN A 1 200 ? -1.746 1.425 -12.081 1.00 88.12 200 ASN A C 1
ATOM 1545 O O . ASN A 1 200 ? -0.604 1.744 -12.406 1.00 88.12 200 ASN A O 1
ATOM 1549 N N . SER A 1 201 ? -2.269 0.240 -12.401 1.00 91.31 201 SER A N 1
ATOM 1550 C CA . SER A 1 201 ? -1.549 -0.774 -13.178 1.00 91.31 201 SER A CA 1
ATOM 1551 C C . SER A 1 201 ? -1.400 -0.361 -14.643 1.00 91.31 201 SER A C 1
ATOM 1553 O O . SER A 1 201 ? -0.316 -0.477 -15.208 1.00 91.31 201 SER A O 1
ATOM 1555 N N . ALA A 1 202 ? -2.472 0.151 -15.251 1.00 92.56 202 ALA A N 1
ATOM 1556 C CA . ALA A 1 202 ? -2.481 0.629 -16.626 1.00 92.56 202 ALA A CA 1
ATOM 1557 C C . ALA A 1 202 ? -1.517 1.806 -16.808 1.00 92.56 202 ALA A C 1
ATOM 1559 O O . ALA A 1 202 ? -0.753 1.818 -17.768 1.00 92.56 202 ALA A O 1
ATOM 1560 N N . ASP A 1 203 ? -1.489 2.743 -15.859 1.00 91.12 203 ASP A N 1
ATOM 1561 C CA . ASP A 1 203 ? -0.523 3.842 -15.854 1.00 91.12 203 ASP A CA 1
ATOM 1562 C C . ASP A 1 203 ? 0.929 3.338 -15.752 1.00 91.12 203 ASP A C 1
ATOM 1564 O O . ASP A 1 203 ? 1.786 3.800 -16.507 1.00 91.12 203 ASP A O 1
ATOM 1568 N N . ALA A 1 204 ? 1.207 2.344 -14.897 1.00 92.31 204 ALA A N 1
ATOM 1569 C CA . ALA A 1 204 ? 2.541 1.747 -14.791 1.00 92.31 204 ALA A CA 1
ATOM 1570 C C . ALA A 1 204 ? 3.016 1.136 -16.111 1.00 92.31 204 ALA A C 1
ATOM 1572 O O . ALA A 1 204 ? 4.133 1.407 -16.555 1.00 92.31 204 ALA A O 1
ATOM 1573 N N . VAL A 1 205 ? 2.158 0.339 -16.747 1.00 95.62 205 VAL A N 1
ATOM 1574 C CA . VAL A 1 205 ? 2.449 -0.302 -18.035 1.00 95.62 205 VAL A CA 1
ATOM 1575 C C . VAL A 1 205 ? 2.632 0.747 -19.129 1.00 95.62 205 VAL A C 1
ATOM 1577 O O . VAL A 1 205 ? 3.607 0.687 -19.878 1.00 95.62 205 VAL A O 1
ATOM 1580 N N . LEU A 1 206 ? 1.726 1.726 -19.203 1.00 94.69 206 LEU A N 1
ATOM 1581 C CA . LEU A 1 206 ? 1.754 2.777 -20.216 1.00 94.69 206 LEU A CA 1
ATOM 1582 C C . LEU A 1 206 ? 3.082 3.539 -20.198 1.00 94.69 206 LEU A C 1
ATOM 1584 O O . LEU A 1 206 ? 3.651 3.791 -21.254 1.00 94.69 206 LEU A O 1
ATOM 1588 N N . ARG A 1 207 ? 3.622 3.840 -19.016 1.00 92.25 207 ARG A N 1
ATOM 1589 C CA . ARG A 1 207 ? 4.904 4.547 -18.882 1.00 92.25 207 ARG A CA 1
ATOM 1590 C C . ARG A 1 207 ? 6.094 3.750 -19.403 1.00 92.25 207 ARG A C 1
ATOM 1592 O O . ARG A 1 207 ? 6.945 4.305 -20.093 1.00 92.25 207 ARG A O 1
ATOM 1599 N N . ILE A 1 208 ? 6.136 2.442 -19.143 1.00 96.56 208 ILE A N 1
ATOM 1600 C CA . ILE A 1 208 ? 7.172 1.568 -19.717 1.00 96.56 208 ILE A CA 1
ATOM 1601 C C . ILE A 1 208 ? 7.078 1.561 -21.249 1.00 96.56 208 ILE A C 1
ATOM 1603 O O . ILE A 1 208 ? 8.096 1.669 -21.932 1.00 96.56 208 ILE A O 1
ATOM 1607 N N . VAL A 1 209 ? 5.857 1.499 -21.792 1.00 96.12 209 VAL A N 1
ATOM 1608 C CA . VAL A 1 209 ? 5.611 1.541 -23.242 1.00 96.12 209 VAL A CA 1
ATOM 1609 C C . VAL A 1 209 ? 6.041 2.880 -23.849 1.00 96.12 209 VAL A C 1
ATOM 1611 O O . VAL A 1 209 ? 6.705 2.884 -24.885 1.00 96.12 209 VAL A O 1
ATOM 1614 N N . ILE A 1 210 ? 5.728 4.013 -23.211 1.00 95.00 210 ILE A N 1
ATOM 1615 C CA . ILE A 1 210 ? 6.162 5.336 -23.684 1.00 95.00 210 ILE A CA 1
ATOM 1616 C C . ILE A 1 210 ? 7.690 5.425 -23.683 1.00 95.00 210 ILE A C 1
ATOM 1618 O O . ILE A 1 210 ? 8.259 5.872 -24.675 1.00 95.00 210 ILE A O 1
ATOM 1622 N N . GLY A 1 211 ? 8.366 4.949 -22.633 1.00 95.50 211 GLY A N 1
ATOM 1623 C CA . GLY A 1 211 ? 9.830 4.931 -22.578 1.00 95.50 211 GLY A CA 1
ATOM 1624 C C . GLY A 1 211 ? 10.474 4.111 -23.695 1.00 95.50 211 GLY A C 1
ATOM 1625 O O . GLY A 1 211 ? 11.439 4.554 -24.321 1.00 95.50 211 GLY A O 1
ATOM 1626 N N . LEU A 1 212 ? 9.900 2.943 -23.993 1.00 95.69 212 LEU A N 1
ATOM 1627 C CA . LEU A 1 212 ? 10.313 2.087 -25.106 1.00 95.69 212 LEU A CA 1
ATOM 1628 C C . LEU A 1 212 ? 10.160 2.808 -26.455 1.00 95.69 212 LEU A C 1
ATOM 1630 O O . LEU A 1 212 ? 11.095 2.841 -27.262 1.00 95.69 212 LEU A O 1
ATOM 1634 N N . ILE A 1 213 ? 8.992 3.410 -26.698 1.00 95.38 213 ILE A N 1
ATOM 1635 C CA . ILE A 1 213 ? 8.689 4.124 -27.945 1.00 95.38 213 ILE A CA 1
ATOM 1636 C C . ILE A 1 213 ? 9.583 5.360 -28.092 1.00 95.38 213 ILE A C 1
ATOM 1638 O O . ILE A 1 213 ? 10.162 5.567 -29.156 1.00 95.38 213 ILE A O 1
ATOM 1642 N N . ALA A 1 214 ? 9.742 6.154 -27.032 1.00 94.62 214 ALA A N 1
ATOM 1643 C CA . ALA A 1 214 ? 10.549 7.370 -27.033 1.00 94.62 214 ALA A CA 1
ATOM 1644 C C . ALA A 1 214 ? 12.016 7.079 -27.375 1.00 94.62 214 ALA A C 1
ATOM 1646 O O . ALA A 1 214 ? 12.597 7.758 -28.221 1.00 94.62 214 ALA A O 1
ATOM 1647 N N . ALA A 1 215 ? 12.595 6.033 -26.782 1.00 94.44 215 ALA A N 1
ATOM 1648 C CA . ALA A 1 215 ? 13.948 5.597 -27.107 1.00 94.44 215 ALA A CA 1
ATOM 1649 C C . ALA A 1 215 ? 14.082 5.144 -28.567 1.00 94.44 215 ALA A C 1
ATOM 1651 O O . ALA A 1 215 ? 15.037 5.518 -29.248 1.00 94.44 215 ALA A O 1
ATOM 1652 N N . THR A 1 216 ? 13.103 4.387 -29.067 1.00 93.00 216 THR A N 1
ATOM 1653 C CA . THR A 1 216 ? 13.092 3.908 -30.456 1.00 93.00 216 THR A CA 1
ATOM 1654 C C . THR A 1 216 ? 13.008 5.072 -31.448 1.00 93.00 216 THR A C 1
ATOM 1656 O O . THR A 1 216 ? 13.798 5.148 -32.388 1.00 93.00 216 THR A O 1
ATOM 1659 N N . ILE A 1 217 ? 12.092 6.020 -31.218 1.00 93.44 217 ILE A N 1
ATOM 1660 C CA . ILE A 1 217 ? 11.935 7.225 -32.046 1.00 93.44 217 ILE A CA 1
ATOM 1661 C C . ILE A 1 217 ? 13.205 8.077 -32.009 1.00 93.44 217 ILE A C 1
ATOM 1663 O O . ILE A 1 217 ? 13.635 8.564 -33.052 1.00 93.44 217 ILE A O 1
ATOM 1667 N N . LEU A 1 218 ? 13.835 8.240 -30.842 1.00 91.00 218 LEU A N 1
ATOM 1668 C CA . LEU A 1 218 ? 15.066 9.018 -30.737 1.00 91.00 218 LEU A CA 1
ATOM 1669 C C . LEU A 1 218 ? 16.194 8.415 -31.583 1.00 91.00 218 LEU A C 1
ATOM 1671 O O . LEU A 1 218 ? 16.891 9.153 -32.276 1.00 91.00 218 LEU A O 1
ATOM 1675 N N . ILE A 1 219 ? 16.350 7.089 -31.582 1.00 89.25 219 ILE A N 1
ATOM 1676 C CA . ILE A 1 219 ? 17.339 6.431 -32.444 1.00 89.25 219 ILE A CA 1
ATOM 1677 C C . ILE A 1 219 ? 17.000 6.609 -33.925 1.00 89.25 219 ILE A C 1
ATOM 1679 O O . ILE A 1 219 ? 17.909 6.891 -34.702 1.00 89.25 219 ILE A O 1
ATOM 1683 N N . PHE A 1 220 ? 15.724 6.539 -34.318 1.00 88.62 220 PHE A N 1
ATOM 1684 C CA . PHE A 1 220 ? 15.326 6.847 -35.696 1.00 88.62 220 PHE A CA 1
ATOM 1685 C C . PHE A 1 220 ? 15.684 8.280 -36.104 1.00 88.62 220 PHE A C 1
ATOM 1687 O O . PHE A 1 220 ? 16.216 8.479 -37.190 1.00 88.62 220 PHE A O 1
ATOM 1694 N N . LEU A 1 221 ? 15.443 9.267 -35.236 1.00 87.75 221 LEU A N 1
ATOM 1695 C CA . LEU A 1 221 ? 15.768 10.672 -35.506 1.00 87.75 221 LEU A CA 1
ATOM 1696 C C . LEU A 1 221 ? 17.275 10.929 -35.624 1.00 87.75 221 LEU A C 1
ATOM 1698 O O . LEU A 1 221 ? 17.696 11.791 -36.401 1.00 87.75 221 LEU A O 1
ATOM 1702 N N . LEU A 1 222 ? 18.081 10.196 -34.852 1.00 85.88 222 LEU A N 1
ATOM 1703 C CA . LEU A 1 222 ? 19.539 10.255 -34.935 1.00 85.88 222 LEU A CA 1
ATOM 1704 C C . LEU A 1 222 ? 20.057 9.564 -36.201 1.00 85.88 222 LEU A C 1
ATOM 1706 O O . LEU A 1 222 ? 20.944 10.097 -36.859 1.00 85.88 222 LEU A O 1
ATOM 1710 N N . GLN A 1 223 ? 19.482 8.416 -36.574 1.00 83.50 223 GLN A N 1
ATOM 1711 C CA . GLN A 1 223 ? 19.819 7.710 -37.816 1.00 83.50 223 GLN A CA 1
ATOM 1712 C C . GLN A 1 223 ? 19.402 8.490 -39.063 1.00 83.50 223 GLN A C 1
ATOM 1714 O O . GLN A 1 223 ? 20.107 8.461 -40.061 1.00 83.50 223 GLN A O 1
ATOM 1719 N N . SER A 1 224 ? 18.283 9.214 -39.017 1.00 83.88 224 SER A N 1
ATOM 1720 C CA . SER A 1 224 ? 17.813 10.011 -40.151 1.00 83.88 224 SER A CA 1
ATOM 1721 C C . SER A 1 224 ? 18.560 11.339 -40.321 1.00 83.88 224 SER A C 1
ATOM 1723 O O . SER A 1 224 ? 18.227 12.098 -41.229 1.00 83.88 224 SER A O 1
ATOM 1725 N N . GLY A 1 225 ? 19.489 11.680 -39.418 1.00 82.19 225 GLY A N 1
ATOM 1726 C CA . GLY A 1 225 ? 20.196 12.965 -39.416 1.00 82.19 225 GLY A CA 1
ATOM 1727 C C . GLY A 1 225 ? 19.299 14.183 -39.157 1.00 82.19 225 GLY A C 1
ATOM 1728 O O . GLY A 1 225 ? 19.719 15.314 -39.390 1.00 82.19 225 GLY A O 1
ATOM 1729 N N . VAL A 1 226 ? 18.061 13.976 -38.684 1.00 84.50 226 VAL A N 1
ATOM 1730 C CA . VAL A 1 226 ? 17.117 15.071 -38.377 1.00 84.50 226 VAL A CA 1
ATOM 1731 C C . VAL A 1 226 ? 17.546 15.798 -37.107 1.00 84.50 226 VAL A C 1
ATOM 1733 O O . VAL A 1 226 ? 17.397 17.015 -36.999 1.00 84.50 226 VAL A O 1
ATOM 1736 N N . VAL A 1 227 ? 18.093 15.053 -36.146 1.00 83.75 227 VAL A N 1
ATOM 1737 C CA . VAL A 1 227 ? 18.666 15.593 -34.914 1.00 83.75 227 VAL A CA 1
ATOM 1738 C C . VAL A 1 227 ? 20.183 15.510 -35.009 1.00 83.75 227 VAL A C 1
ATOM 1740 O O . VAL A 1 227 ? 20.731 14.466 -35.359 1.00 83.75 227 VAL A O 1
ATOM 1743 N N . ALA A 1 228 ? 20.863 16.610 -34.677 1.00 79.12 228 ALA A N 1
ATOM 1744 C CA . ALA A 1 228 ? 22.317 16.631 -34.618 1.00 79.12 228 ALA A CA 1
ATOM 1745 C C . ALA A 1 228 ? 22.816 15.552 -33.648 1.00 79.12 228 ALA A C 1
ATOM 1747 O O . ALA A 1 228 ? 22.368 15.469 -32.503 1.00 79.12 228 ALA A O 1
ATOM 1748 N N . THR A 1 229 ? 23.755 14.731 -34.109 1.00 75.56 229 THR A N 1
ATOM 1749 C CA . THR A 1 229 ? 24.353 13.670 -33.303 1.00 75.56 229 THR A CA 1
ATOM 1750 C C . THR A 1 229 ? 25.083 14.294 -32.112 1.00 75.56 229 THR A C 1
ATOM 1752 O O . THR A 1 229 ? 26.019 15.073 -32.334 1.00 75.56 229 THR A O 1
ATOM 1755 N N . PRO A 1 230 ? 24.689 13.995 -30.862 1.00 69.81 230 PRO A N 1
ATOM 1756 C CA . PRO A 1 230 ? 25.337 14.590 -29.705 1.00 69.81 230 PRO A CA 1
ATOM 1757 C C . PRO A 1 230 ? 26.814 14.187 -29.670 1.00 69.81 230 PRO A C 1
ATOM 1759 O O . PRO A 1 230 ? 27.161 13.019 -29.839 1.00 69.81 230 PRO A O 1
ATOM 1762 N N . THR A 1 231 ? 27.698 15.163 -29.479 1.00 72.19 231 THR A N 1
ATOM 1763 C CA . THR A 1 231 ? 29.131 14.931 -29.296 1.00 72.19 231 THR A CA 1
ATOM 1764 C C . THR A 1 231 ? 29.406 14.625 -27.830 1.00 72.19 231 THR A C 1
ATOM 1766 O O . THR A 1 231 ? 29.163 15.448 -26.949 1.00 72.19 231 THR A O 1
ATOM 1769 N N . PHE A 1 232 ? 29.931 13.435 -27.548 1.00 69.12 232 PHE A N 1
ATOM 1770 C CA . PHE A 1 232 ? 30.371 13.063 -26.204 1.00 69.12 232 PHE A CA 1
ATOM 1771 C C . PHE A 1 232 ? 31.899 13.122 -26.160 1.00 69.12 232 PHE A C 1
ATOM 1773 O O . PHE A 1 232 ? 32.596 12.241 -26.670 1.00 69.12 232 PHE A O 1
ATOM 1780 N N . GLY A 1 233 ? 32.429 14.202 -25.582 1.00 75.12 233 GLY A N 1
ATOM 1781 C CA . GLY A 1 233 ? 33.862 14.499 -25.614 1.00 75.12 233 GLY A CA 1
ATOM 1782 C C . GLY A 1 233 ? 34.347 14.824 -27.033 1.00 75.12 233 GLY A C 1
ATOM 1783 O O . GLY A 1 233 ? 33.708 15.588 -27.749 1.00 75.12 233 GLY A O 1
ATOM 1784 N N . ASN A 1 234 ? 35.466 14.225 -27.454 1.00 72.62 234 ASN A N 1
ATOM 1785 C CA . ASN A 1 234 ? 36.096 14.486 -28.760 1.00 72.62 234 ASN A CA 1
ATOM 1786 C C . ASN A 1 234 ? 35.570 13.600 -29.908 1.00 72.62 234 ASN A C 1
ATOM 1788 O O . ASN A 1 234 ? 36.247 13.471 -30.929 1.00 72.62 234 ASN A O 1
ATOM 1792 N N . ARG A 1 235 ? 34.417 12.933 -29.758 1.00 62.22 235 ARG A N 1
ATOM 1793 C CA . ARG A 1 235 ? 33.870 12.051 -30.803 1.00 62.22 235 ARG A CA 1
ATOM 1794 C C . ARG A 1 235 ? 32.414 12.369 -31.125 1.00 62.22 235 ARG A C 1
ATOM 1796 O O . ARG A 1 235 ? 31.590 12.559 -30.233 1.00 62.22 235 ARG A O 1
ATOM 1803 N N . THR A 1 236 ? 32.118 12.396 -32.420 1.00 65.75 236 THR A N 1
ATOM 1804 C CA . THR A 1 236 ? 30.768 12.429 -32.983 1.00 65.75 236 THR A CA 1
ATOM 1805 C C . THR A 1 236 ? 30.199 11.014 -33.007 1.00 65.75 236 THR A C 1
ATOM 1807 O O . THR A 1 236 ? 30.914 10.056 -33.309 1.00 65.75 236 THR A O 1
ATOM 1810 N N . ILE A 1 237 ? 28.921 10.868 -32.655 1.00 62.00 237 ILE A N 1
ATOM 1811 C CA . ILE A 1 237 ? 28.209 9.600 -32.820 1.00 62.00 237 ILE A CA 1
ATOM 1812 C C . ILE A 1 237 ? 27.967 9.420 -34.314 1.00 62.00 237 ILE A C 1
ATOM 1814 O O . ILE A 1 237 ? 27.089 10.061 -34.875 1.00 62.00 237 ILE A O 1
ATOM 1818 N N . ASP A 1 238 ? 28.748 8.559 -34.948 1.00 61.56 238 ASP A N 1
ATOM 1819 C CA . ASP A 1 238 ? 28.514 8.173 -36.332 1.00 61.56 238 ASP A CA 1
ATOM 1820 C C . ASP A 1 238 ? 27.772 6.830 -36.334 1.00 61.56 238 ASP A C 1
ATOM 1822 O O . ASP A 1 238 ? 28.361 5.780 -36.071 1.00 61.56 238 ASP A O 1
ATOM 1826 N N . ILE A 1 239 ? 26.445 6.877 -36.499 1.00 60.25 239 ILE A N 1
ATOM 1827 C CA . ILE A 1 239 ? 25.585 5.679 -36.486 1.00 60.25 239 ILE A CA 1
ATOM 1828 C C . ILE A 1 239 ? 25.668 4.938 -37.833 1.00 60.25 239 ILE A C 1
ATOM 1830 O O . ILE A 1 239 ? 25.389 3.741 -37.895 1.00 60.25 239 ILE A O 1
ATOM 1834 N N . GLU A 1 240 ? 26.097 5.622 -38.899 1.00 54.16 240 GLU A N 1
ATOM 1835 C CA . GLU A 1 240 ? 26.197 5.066 -40.253 1.00 54.16 240 GLU A CA 1
ATOM 1836 C C . GLU A 1 240 ? 27.578 4.481 -40.579 1.00 54.16 240 GLU A C 1
ATOM 1838 O O . GLU A 1 240 ? 27.698 3.657 -41.491 1.00 54.16 240 GLU A O 1
ATOM 1843 N N . ALA A 1 241 ? 28.627 4.844 -39.834 1.00 53.69 241 ALA A N 1
ATOM 1844 C CA . ALA A 1 241 ? 29.971 4.334 -40.081 1.00 53.69 241 ALA A CA 1
ATOM 1845 C C . ALA A 1 241 ? 30.060 2.817 -39.823 1.00 53.69 241 ALA A C 1
ATOM 1847 O O . ALA A 1 241 ? 30.224 2.353 -38.697 1.00 53.69 241 ALA A O 1
ATOM 1848 N N . ALA A 1 242 ? 30.026 2.039 -40.908 1.00 40.94 242 ALA A N 1
ATOM 1849 C CA . ALA A 1 242 ? 30.120 0.578 -40.973 1.00 40.94 242 ALA A CA 1
ATOM 1850 C C . ALA A 1 242 ? 31.438 -0.040 -40.437 1.00 40.94 242 ALA A C 1
ATOM 1852 O O . ALA A 1 242 ? 31.712 -1.217 -40.678 1.00 40.94 242 ALA A O 1
ATOM 1853 N N . ALA A 1 243 ? 32.265 0.721 -39.719 1.00 41.97 243 ALA A N 1
ATOM 1854 C CA . ALA A 1 243 ? 33.466 0.215 -39.066 1.00 41.97 243 ALA A CA 1
ATOM 1855 C C . ALA A 1 243 ? 33.123 -0.366 -37.677 1.00 41.97 243 ALA A C 1
ATOM 1857 O O . ALA A 1 243 ? 32.248 0.165 -36.992 1.00 41.97 243 ALA A O 1
ATOM 1858 N N . PRO A 1 244 ? 33.815 -1.426 -37.213 1.00 42.91 244 PRO A N 1
ATOM 1859 C CA . PRO A 1 244 ? 33.550 -2.079 -35.932 1.00 42.91 244 PRO A CA 1
ATOM 1860 C C . PRO A 1 244 ? 34.054 -1.212 -34.766 1.00 42.91 244 PRO A C 1
ATOM 1862 O O . PRO A 1 244 ? 35.034 -1.525 -34.094 1.00 42.91 244 PRO A O 1
ATOM 1865 N N . ALA A 1 245 ? 33.404 -0.076 -34.526 1.00 48.06 245 ALA A N 1
ATOM 1866 C CA . ALA A 1 245 ? 33.641 0.733 -33.348 1.00 48.06 245 ALA A CA 1
ATOM 1867 C C . ALA A 1 245 ? 32.854 0.122 -32.181 1.00 48.06 245 ALA A C 1
ATOM 1869 O O . ALA A 1 245 ? 31.646 0.298 -32.059 1.00 48.06 245 ALA A O 1
ATOM 1870 N N . VAL A 1 246 ? 33.580 -0.567 -31.300 1.00 48.19 246 VAL A N 1
ATOM 1871 C CA . VAL A 1 246 ? 33.158 -1.234 -30.047 1.00 48.19 246 VAL A CA 1
ATOM 1872 C C . VAL A 1 246 ? 32.257 -0.374 -29.124 1.00 48.19 246 VAL A C 1
ATOM 1874 O O . VAL A 1 246 ? 31.643 -0.892 -28.196 1.00 48.19 246 VAL A O 1
ATOM 1877 N N . TYR A 1 247 ? 32.117 0.925 -29.401 1.00 52.69 247 TYR A N 1
ATOM 1878 C CA . TYR A 1 247 ? 31.370 1.912 -28.616 1.00 52.69 247 TYR A CA 1
ATOM 1879 C C . TYR A 1 247 ? 29.981 2.288 -29.181 1.00 52.69 247 TYR A C 1
ATOM 1881 O O . TYR A 1 247 ? 29.277 3.069 -28.542 1.00 52.69 247 TYR A O 1
ATOM 1889 N N . SER A 1 248 ? 29.558 1.756 -30.338 1.00 71.31 248 SER A N 1
ATOM 1890 C CA . SER A 1 248 ? 28.262 2.109 -30.955 1.00 71.31 248 SER A CA 1
ATOM 1891 C C . SER A 1 248 ? 27.061 1.648 -30.120 1.00 71.31 248 SER A C 1
ATOM 1893 O O . SER A 1 248 ? 26.133 2.418 -29.885 1.00 71.31 248 SER A O 1
ATOM 1895 N N . TRP A 1 249 ? 27.103 0.422 -29.595 1.00 83.50 249 TRP A N 1
ATOM 1896 C CA . TRP A 1 249 ? 26.001 -0.145 -28.815 1.00 83.50 249 TRP A CA 1
ATOM 1897 C C . TRP A 1 249 ? 25.866 0.513 -27.433 1.00 83.50 249 TRP A C 1
ATOM 1899 O O . TRP A 1 249 ? 24.753 0.783 -26.991 1.00 83.50 249 TRP A O 1
ATOM 1909 N N . ALA A 1 250 ? 26.983 0.834 -26.770 1.00 85.94 250 ALA A N 1
ATOM 1910 C CA . ALA A 1 250 ? 26.973 1.477 -25.456 1.00 85.94 250 ALA A CA 1
ATOM 1911 C C . ALA A 1 250 ? 26.370 2.891 -25.522 1.00 85.94 250 ALA A C 1
ATOM 1913 O O . ALA A 1 250 ? 25.571 3.260 -24.666 1.00 85.94 250 ALA A O 1
ATOM 1914 N N . MET A 1 251 ? 26.690 3.658 -26.572 1.00 84.12 251 MET A N 1
ATOM 1915 C CA . MET A 1 251 ? 26.072 4.967 -26.822 1.00 84.12 251 MET A CA 1
ATOM 1916 C C . MET A 1 251 ? 24.569 4.847 -27.064 1.00 84.12 251 MET A C 1
ATOM 1918 O O . MET A 1 251 ? 23.800 5.607 -26.480 1.00 84.12 251 MET A O 1
ATOM 1922 N N . VAL A 1 252 ? 24.147 3.873 -27.880 1.00 88.06 252 VAL A N 1
ATOM 1923 C CA . VAL A 1 252 ? 22.722 3.592 -28.106 1.00 88.06 252 VAL A CA 1
ATOM 1924 C C . VAL A 1 252 ? 22.027 3.299 -26.780 1.00 88.06 252 VAL A C 1
ATOM 1926 O O . VAL A 1 252 ? 20.991 3.897 -26.515 1.00 88.06 252 VAL A O 1
ATOM 1929 N N . VAL A 1 253 ? 22.618 2.467 -25.916 1.00 92.25 253 VAL A N 1
ATOM 1930 C CA . VAL A 1 253 ? 22.069 2.167 -24.586 1.00 92.25 253 VAL A CA 1
ATOM 1931 C C . VAL A 1 253 ? 21.966 3.423 -23.723 1.00 92.25 253 VAL A C 1
ATOM 1933 O O . VAL A 1 253 ? 20.904 3.666 -23.165 1.00 92.25 253 VAL A O 1
ATOM 1936 N N . VAL A 1 254 ? 23.017 4.242 -23.623 1.00 91.94 254 VAL A N 1
ATOM 1937 C CA . VAL A 1 254 ? 23.007 5.455 -22.783 1.00 91.94 254 VAL A CA 1
ATOM 1938 C C . VAL A 1 254 ? 21.972 6.468 -23.272 1.00 91.94 254 VAL A C 1
ATOM 1940 O O . VAL A 1 254 ? 21.194 6.992 -22.472 1.00 91.94 254 VAL A O 1
ATOM 1943 N N . VAL A 1 255 ? 21.930 6.734 -24.578 1.00 91.38 255 VAL A N 1
ATOM 1944 C CA . VAL A 1 255 ? 20.983 7.683 -25.180 1.00 91.38 255 VAL A CA 1
ATOM 1945 C C . VAL A 1 255 ? 19.549 7.175 -25.038 1.00 91.38 255 VAL A C 1
ATOM 1947 O O . VAL A 1 255 ? 18.679 7.920 -24.590 1.00 91.38 255 VAL A O 1
ATOM 1950 N N . ALA A 1 256 ? 19.304 5.901 -25.347 1.00 94.31 256 ALA A N 1
ATOM 1951 C CA . ALA A 1 256 ? 17.992 5.278 -25.219 1.00 94.31 256 ALA A CA 1
ATOM 1952 C C . ALA A 1 256 ? 17.508 5.215 -23.765 1.00 94.31 256 ALA A C 1
ATOM 1954 O O . ALA A 1 256 ? 16.368 5.576 -23.481 1.00 94.31 256 ALA A O 1
ATOM 1955 N N . PHE A 1 257 ? 18.381 4.822 -22.834 1.00 96.12 257 PHE A N 1
ATOM 1956 C CA . PHE A 1 257 ? 18.100 4.843 -21.400 1.00 96.12 257 PHE A CA 1
ATOM 1957 C C . PHE A 1 257 ? 17.727 6.249 -20.943 1.00 96.12 257 PHE A C 1
ATOM 1959 O O . PHE A 1 257 ? 16.715 6.427 -20.272 1.00 96.12 257 PHE A O 1
ATOM 1966 N N . THR A 1 258 ? 18.502 7.258 -21.350 1.00 94.06 258 THR A N 1
ATOM 1967 C CA . THR A 1 258 ? 18.229 8.658 -21.005 1.00 94.06 258 THR A CA 1
ATOM 1968 C C . THR A 1 258 ? 16.874 9.097 -21.558 1.00 94.06 258 THR A C 1
ATOM 1970 O O . THR A 1 258 ? 16.091 9.697 -20.829 1.00 94.06 258 THR A O 1
ATOM 1973 N N . ALA A 1 259 ? 16.546 8.745 -22.804 1.00 93.81 259 ALA A N 1
ATOM 1974 C CA . ALA A 1 259 ? 15.248 9.048 -23.407 1.00 93.81 259 ALA A CA 1
ATOM 1975 C C . ALA A 1 259 ? 14.081 8.424 -22.631 1.00 93.81 259 ALA A C 1
ATOM 1977 O O . ALA A 1 259 ? 13.110 9.111 -22.320 1.00 93.81 259 ALA A O 1
ATOM 1978 N N . GLY A 1 260 ? 14.200 7.145 -22.267 1.00 94.56 260 GLY A N 1
ATOM 1979 C CA . GLY A 1 260 ? 13.202 6.462 -21.449 1.00 94.56 260 GLY A CA 1
ATOM 1980 C C . GLY A 1 260 ? 13.090 7.041 -20.038 1.00 94.56 260 GLY A C 1
ATOM 1981 O O . GLY A 1 260 ? 11.993 7.199 -19.513 1.00 94.56 260 GLY A O 1
ATOM 1982 N N . PHE A 1 261 ? 14.215 7.421 -19.433 1.00 94.06 261 PHE A N 1
ATOM 1983 C CA . PHE A 1 261 ? 14.261 8.030 -18.105 1.00 94.06 261 PHE A CA 1
ATOM 1984 C C . PHE A 1 261 ? 13.609 9.423 -18.074 1.00 94.06 261 PHE A C 1
ATOM 1986 O O . PHE A 1 261 ? 12.946 9.786 -17.094 1.00 94.06 261 PHE A O 1
ATOM 1993 N N . LEU A 1 262 ? 13.754 10.188 -19.162 1.00 92.75 262 LEU A N 1
ATOM 1994 C CA . LEU A 1 262 ? 13.226 11.546 -19.303 1.00 92.75 262 LEU A CA 1
ATOM 1995 C C . LEU A 1 262 ? 11.704 11.624 -19.470 1.00 92.75 262 LEU A C 1
ATOM 1997 O O . LEU A 1 262 ? 11.155 12.701 -19.231 1.00 92.75 262 LEU A O 1
ATOM 2001 N N . GLU A 1 263 ? 11.032 10.518 -19.811 1.00 85.50 263 GLU A N 1
ATOM 2002 C CA . GLU A 1 263 ? 9.568 10.437 -19.974 1.00 85.50 263 GLU A CA 1
ATOM 2003 C C . GLU A 1 263 ? 8.817 11.111 -18.820 1.00 85.50 263 GLU A C 1
ATOM 2005 O O . GLU A 1 263 ? 7.885 11.881 -19.047 1.00 85.50 263 GLU A O 1
ATOM 2010 N N . ARG A 1 264 ? 9.296 10.910 -17.588 1.00 76.75 264 ARG A N 1
ATOM 2011 C CA . ARG A 1 264 ? 8.689 11.477 -16.384 1.00 76.75 264 ARG A CA 1
ATOM 2012 C C . ARG A 1 264 ? 9.430 12.681 -15.812 1.00 76.75 264 ARG A C 1
ATOM 2014 O O . ARG A 1 264 ? 8.796 13.564 -15.236 1.00 76.75 264 ARG A O 1
ATOM 2021 N N . LEU A 1 265 ? 10.753 12.750 -15.973 1.00 73.06 265 LEU A N 1
ATOM 2022 C CA . LEU A 1 265 ? 11.531 13.864 -15.428 1.00 73.06 265 LEU A CA 1
ATOM 2023 C C . LEU A 1 265 ? 11.094 15.206 -16.005 1.00 73.06 265 LEU A C 1
ATOM 2025 O O . LEU A 1 265 ? 11.014 16.180 -15.264 1.00 73.06 265 LEU A O 1
ATOM 2029 N N . VAL A 1 266 ? 10.811 15.272 -17.308 1.00 74.12 266 VAL A N 1
ATOM 2030 C CA . VAL A 1 266 ? 10.445 16.544 -17.940 1.00 74.12 266 VAL A CA 1
ATOM 2031 C C . VAL A 1 266 ? 9.089 17.045 -17.417 1.00 74.12 266 VAL A C 1
ATOM 2033 O O . VAL A 1 266 ? 9.046 18.176 -16.928 1.00 74.12 266 VAL A O 1
ATOM 2036 N N . PRO A 1 267 ? 8.005 16.241 -17.408 1.00 72.12 267 PRO A N 1
ATOM 2037 C CA . PRO A 1 267 ? 6.748 16.647 -16.778 1.00 72.12 267 PRO A CA 1
ATOM 2038 C C . PRO A 1 267 ? 6.875 16.985 -15.287 1.00 72.12 267 PRO A C 1
ATOM 2040 O O . PRO A 1 267 ? 6.334 18.005 -14.860 1.00 72.12 267 PRO A O 1
ATOM 2043 N N . ASP A 1 268 ? 7.603 16.181 -14.501 1.00 74.38 268 ASP A N 1
ATOM 2044 C CA . ASP A 1 268 ? 7.736 16.396 -13.052 1.00 74.38 268 ASP A CA 1
ATOM 2045 C C . ASP A 1 268 ? 8.504 17.701 -12.751 1.00 74.38 268 ASP A C 1
ATOM 2047 O O . ASP A 1 268 ? 8.129 18.455 -11.849 1.00 74.38 268 ASP A O 1
ATOM 2051 N N . LEU A 1 269 ? 9.541 18.027 -13.532 1.00 69.00 269 LEU A N 1
ATOM 2052 C CA . LEU A 1 269 ? 10.257 19.302 -13.414 1.00 69.00 269 LEU A CA 1
ATOM 2053 C C . LEU A 1 269 ? 9.375 20.487 -13.819 1.00 69.00 269 LEU A C 1
ATOM 2055 O O . LEU A 1 269 ? 9.325 21.476 -13.088 1.00 69.00 269 LEU A O 1
ATOM 2059 N N . LEU A 1 270 ? 8.633 20.378 -14.925 1.00 72.00 270 LEU A N 1
ATOM 2060 C CA . LEU A 1 270 ? 7.725 21.436 -15.374 1.00 72.00 270 LEU A CA 1
ATOM 2061 C C . LEU A 1 270 ? 6.615 21.703 -14.351 1.00 72.00 270 LEU A C 1
ATOM 2063 O O . LEU A 1 270 ? 6.364 22.862 -14.013 1.00 72.00 270 LEU A O 1
ATOM 2067 N N . ALA A 1 271 ? 6.004 20.653 -13.797 1.00 73.62 271 ALA A N 1
ATOM 2068 C CA . ALA A 1 271 ? 4.978 20.771 -12.765 1.00 73.62 271 ALA A CA 1
ATOM 2069 C C . ALA A 1 271 ? 5.516 21.473 -11.509 1.00 73.62 271 ALA A C 1
ATOM 2071 O O . ALA A 1 271 ? 4.894 22.410 -11.004 1.00 73.62 271 ALA A O 1
ATOM 2072 N N . ASN A 1 272 ? 6.708 21.088 -11.045 1.00 71.31 272 ASN A N 1
ATOM 2073 C CA . ASN A 1 272 ? 7.331 21.708 -9.877 1.00 71.31 272 ASN A CA 1
ATOM 2074 C C . ASN A 1 272 ? 7.699 23.181 -10.123 1.00 71.31 272 ASN A C 1
ATOM 2076 O O . ASN A 1 272 ? 7.485 24.022 -9.247 1.00 71.31 272 ASN A O 1
ATOM 2080 N N . THR A 1 273 ? 8.186 23.529 -11.319 1.00 72.19 273 THR A N 1
ATOM 2081 C CA . THR A 1 273 ? 8.474 24.931 -11.665 1.00 72.19 273 THR A CA 1
ATOM 2082 C C . THR A 1 273 ? 7.209 25.776 -11.812 1.00 72.19 273 THR A C 1
ATOM 2084 O O . THR A 1 273 ? 7.179 26.916 -11.347 1.00 72.19 273 THR A O 1
ATOM 2087 N N . ALA A 1 274 ? 6.130 25.227 -12.376 1.00 67.56 274 ALA A N 1
ATOM 2088 C CA . ALA A 1 274 ? 4.862 25.940 -12.525 1.00 67.56 274 ALA A CA 1
ATOM 2089 C C . ALA A 1 274 ? 4.249 26.291 -11.158 1.00 67.56 274 ALA A C 1
ATOM 2091 O O . ALA A 1 274 ? 3.791 27.414 -10.948 1.00 67.56 274 ALA A O 1
ATOM 2092 N N . VAL A 1 275 ? 4.322 25.369 -10.192 1.00 61.97 275 VAL A N 1
ATOM 2093 C CA . VAL A 1 275 ? 3.868 25.605 -8.811 1.00 61.97 275 VAL A CA 1
ATOM 2094 C C . VAL A 1 275 ? 4.763 26.616 -8.084 1.00 61.97 275 VAL A C 1
ATOM 2096 O O . VAL A 1 275 ? 4.252 27.462 -7.350 1.00 61.97 275 VAL A O 1
ATOM 2099 N N . ALA A 1 276 ? 6.079 26.595 -8.320 1.00 60.34 276 ALA A N 1
ATOM 2100 C CA . ALA A 1 276 ? 6.996 27.591 -7.761 1.00 60.34 276 ALA A CA 1
ATOM 2101 C C . ALA A 1 276 ? 6.730 29.010 -8.297 1.00 60.34 276 ALA A C 1
ATOM 2103 O O . ALA A 1 276 ? 6.895 29.981 -7.564 1.00 60.34 276 ALA A O 1
ATOM 2104 N N . THR A 1 277 ? 6.268 29.131 -9.544 1.00 60.47 277 THR A N 1
ATOM 2105 C CA . THR A 1 277 ? 6.005 30.429 -10.191 1.00 60.47 277 THR A CA 1
ATOM 2106 C C . THR A 1 277 ? 4.660 31.039 -9.767 1.00 60.47 277 THR A C 1
ATOM 2108 O O . THR A 1 277 ? 4.492 32.254 -9.802 1.00 60.47 277 THR A O 1
ATOM 2111 N N . LEU A 1 278 ? 3.702 30.211 -9.334 1.00 55.16 278 LEU A N 1
ATOM 2112 C CA . LEU A 1 278 ? 2.365 30.647 -8.904 1.00 55.16 278 LEU A CA 1
ATOM 2113 C C . LEU A 1 278 ? 2.235 30.876 -7.394 1.00 55.16 278 LEU A C 1
ATOM 2115 O O . LEU A 1 278 ? 1.190 31.338 -6.936 1.00 55.16 278 LEU A O 1
ATOM 2119 N N . ARG A 1 279 ? 3.270 30.572 -6.605 1.00 48.53 279 ARG A N 1
ATOM 2120 C CA . ARG A 1 279 ? 3.283 30.894 -5.177 1.00 48.53 279 ARG A CA 1
ATOM 2121 C C . ARG A 1 279 ? 3.654 32.378 -5.034 1.00 48.53 279 ARG A C 1
ATOM 2123 O O . ARG A 1 279 ? 4.783 32.733 -5.373 1.00 48.53 279 ARG A O 1
ATOM 2130 N N . PRO A 1 280 ? 2.754 33.261 -4.554 1.00 49.50 280 PRO A N 1
ATOM 2131 C CA . PRO A 1 280 ? 3.123 34.643 -4.277 1.00 49.50 280 PRO A CA 1
ATOM 2132 C C . PRO A 1 280 ? 4.290 34.619 -3.299 1.00 49.50 280 PRO A C 1
ATOM 2134 O O . PRO A 1 280 ? 4.240 33.869 -2.318 1.00 49.50 280 PRO A O 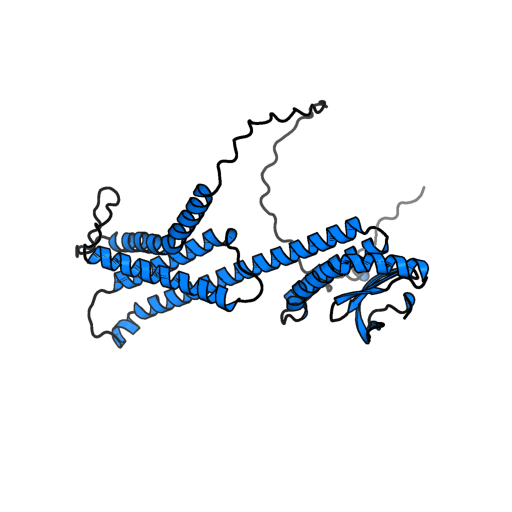1
ATOM 2137 N N . ALA A 1 281 ? 5.332 35.406 -3.574 1.00 50.06 281 ALA A N 1
ATOM 2138 C CA . ALA A 1 281 ? 6.436 35.602 -2.650 1.00 50.06 281 ALA A CA 1
ATOM 2139 C C . ALA A 1 281 ? 5.847 35.987 -1.289 1.00 50.06 281 ALA A C 1
ATOM 2141 O O . ALA A 1 281 ? 5.371 37.103 -1.089 1.00 50.06 281 ALA A O 1
ATOM 2142 N N . THR A 1 282 ? 5.808 35.026 -0.368 1.00 46.00 282 THR A N 1
ATOM 2143 C CA . THR A 1 282 ? 5.496 35.327 1.020 1.00 46.00 282 THR A CA 1
ATOM 2144 C C . THR A 1 282 ? 6.669 36.183 1.482 1.00 46.00 282 THR A C 1
ATOM 2146 O O . THR A 1 282 ? 7.808 35.738 1.311 1.00 46.00 282 THR A O 1
ATOM 2149 N N . PRO A 1 283 ? 6.446 37.422 1.951 1.00 46.94 283 PRO A N 1
ATOM 2150 C CA . PRO A 1 283 ? 7.541 38.292 2.338 1.00 46.94 283 PRO A CA 1
ATOM 2151 C C . PRO A 1 283 ? 8.384 37.559 3.374 1.00 46.94 283 PRO A C 1
ATOM 2153 O O . PRO A 1 283 ? 7.866 37.094 4.387 1.00 46.94 283 PRO A O 1
ATOM 2156 N N . THR A 1 284 ? 9.671 37.425 3.063 1.00 43.94 284 THR A N 1
ATOM 2157 C CA . THR A 1 284 ? 10.715 36.908 3.938 1.00 43.94 284 THR A CA 1
ATOM 2158 C C . THR A 1 284 ? 10.591 37.572 5.305 1.00 43.94 284 THR A C 1
ATOM 2160 O O . THR A 1 284 ? 11.050 38.695 5.505 1.00 43.94 284 THR A O 1
ATOM 2163 N N . SER A 1 285 ? 9.954 36.895 6.259 1.00 43.84 285 SER A N 1
ATOM 2164 C CA . SER A 1 285 ? 10.103 37.240 7.663 1.00 43.84 285 SER A CA 1
ATOM 2165 C C . SER A 1 285 ? 11.559 36.966 8.016 1.00 43.84 285 SER A C 1
ATOM 2167 O O . SER A 1 285 ? 12.036 35.840 7.860 1.00 43.84 285 SER A O 1
ATOM 2169 N N . ALA A 1 286 ? 12.261 38.021 8.423 1.00 44.62 286 ALA A N 1
ATOM 2170 C CA . ALA A 1 286 ? 13.634 37.978 8.898 1.00 44.62 286 ALA A CA 1
ATOM 2171 C C . ALA A 1 286 ? 13.855 36.818 9.894 1.00 44.62 286 ALA A C 1
ATOM 2173 O O . ALA A 1 286 ? 12.932 36.468 10.637 1.00 44.62 286 ALA A O 1
ATOM 2174 N N . PRO A 1 287 ? 15.060 36.224 9.935 1.00 40.91 287 PRO A N 1
ATOM 2175 C CA . PRO A 1 287 ? 15.355 35.121 10.836 1.00 40.91 287 PRO A CA 1
ATOM 2176 C C . PRO A 1 287 ? 15.195 35.582 12.288 1.00 40.91 287 PRO A C 1
ATOM 2178 O O . PRO A 1 287 ? 15.954 36.415 12.783 1.00 40.91 287 PRO A O 1
ATOM 2181 N N . VAL A 1 288 ? 14.195 35.030 12.976 1.00 50.91 288 VAL A N 1
ATOM 2182 C CA . VAL A 1 288 ? 14.092 35.113 14.432 1.00 50.91 288 VAL A CA 1
ATOM 2183 C C . VAL A 1 288 ? 15.207 34.242 14.995 1.00 50.91 288 VAL A C 1
ATOM 2185 O O . VAL A 1 288 ? 15.195 33.022 14.843 1.00 50.91 288 VAL A O 1
ATOM 2188 N N . VAL A 1 289 ? 16.197 34.890 15.605 1.00 48.25 289 VAL A N 1
ATOM 2189 C CA . VAL A 1 289 ? 17.266 34.246 16.370 1.00 48.25 289 VAL A CA 1
ATOM 2190 C C . VAL A 1 289 ? 16.615 33.391 17.467 1.00 48.25 289 VAL A C 1
ATOM 2192 O O . VAL A 1 289 ? 15.899 33.949 18.304 1.00 48.25 289 VAL A O 1
ATOM 2195 N N . PRO A 1 290 ? 16.806 32.060 17.495 1.00 46.34 290 PRO A N 1
ATOM 2196 C CA . PRO A 1 290 ? 16.298 31.247 18.588 1.00 46.34 290 PRO A CA 1
ATOM 2197 C C . PRO A 1 290 ? 17.041 31.618 19.874 1.00 46.34 290 PRO A C 1
ATOM 2199 O O . PRO A 1 290 ? 18.270 31.614 19.928 1.00 46.34 290 PRO A O 1
ATOM 2202 N N . ALA A 1 291 ? 16.276 31.963 20.909 1.00 42.31 291 ALA A N 1
ATOM 2203 C CA . ALA A 1 291 ? 16.793 32.252 22.234 1.00 42.31 291 ALA A CA 1
ATOM 2204 C C . ALA A 1 291 ? 17.538 31.028 22.789 1.00 42.31 291 ALA A C 1
ATOM 2206 O O . ALA A 1 291 ? 16.960 29.956 22.980 1.00 42.31 291 ALA A O 1
ATOM 2207 N N . THR A 1 292 ? 18.828 31.217 23.052 1.00 38.97 292 THR A N 1
ATOM 2208 C CA . THR A 1 292 ? 19.716 30.278 23.733 1.00 38.97 292 THR A CA 1
ATOM 2209 C C . THR A 1 292 ? 19.120 29.876 25.080 1.00 38.97 292 THR A C 1
ATOM 2211 O O . THR A 1 292 ? 19.118 30.650 26.038 1.00 38.97 292 THR A O 1
ATOM 2214 N N . LYS A 1 293 ? 18.616 28.644 25.163 1.00 45.47 293 LYS A N 1
ATOM 2215 C CA . LYS A 1 293 ? 18.244 28.007 26.424 1.00 45.47 293 LYS A CA 1
ATOM 2216 C C . LYS A 1 293 ? 19.540 27.615 27.137 1.00 45.47 293 LYS A C 1
ATOM 2218 O O . LYS A 1 293 ? 20.203 26.659 26.748 1.00 45.47 293 LYS A O 1
ATOM 2223 N N . ILE A 1 294 ? 19.922 28.401 28.140 1.00 40.50 294 ILE A N 1
ATOM 2224 C CA . ILE A 1 294 ? 21.053 28.117 29.027 1.00 40.50 294 ILE A CA 1
ATOM 2225 C C . ILE A 1 294 ? 20.703 26.861 29.835 1.00 40.50 294 ILE A C 1
ATOM 2227 O O . ILE A 1 294 ? 19.793 26.886 30.663 1.00 40.50 294 ILE A O 1
ATOM 2231 N N . VAL A 1 295 ? 21.409 25.762 29.574 1.00 47.72 295 VAL A N 1
ATOM 2232 C CA . VAL A 1 295 ? 21.420 24.564 30.423 1.00 47.72 295 VAL A CA 1
ATOM 2233 C C . VAL A 1 295 ? 22.651 24.669 31.332 1.00 47.72 295 VAL A C 1
ATOM 2235 O O . VAL A 1 295 ? 23.750 24.880 30.814 1.00 47.72 295 VAL A O 1
ATOM 2238 N N . PRO A 1 296 ? 22.509 24.585 32.668 1.00 45.03 296 PRO A N 1
ATOM 2239 C CA . PRO A 1 296 ? 23.646 24.637 33.576 1.00 45.03 296 PRO A CA 1
ATOM 2240 C C . PRO A 1 296 ? 24.497 23.365 33.479 1.00 45.03 296 PRO A C 1
ATOM 2242 O O . PRO A 1 296 ? 23.986 22.250 33.390 1.00 45.03 296 PRO A O 1
ATOM 2245 N N . ALA A 1 297 ? 25.811 23.581 33.503 1.00 40.19 297 ALA A N 1
ATOM 2246 C CA . ALA A 1 297 ? 26.855 22.574 33.425 1.00 40.19 297 ALA A CA 1
ATOM 2247 C C . ALA A 1 297 ? 26.924 21.691 34.684 1.00 40.19 297 ALA A C 1
ATOM 2249 O O . ALA A 1 297 ? 26.873 22.192 35.808 1.00 40.19 297 ALA A O 1
ATOM 2250 N N . ALA A 1 298 ? 27.137 20.393 34.472 1.00 37.19 298 ALA A N 1
ATOM 2251 C CA . ALA A 1 298 ? 27.633 19.434 35.459 1.00 37.19 298 ALA A CA 1
ATOM 2252 C C . ALA A 1 298 ? 28.709 18.542 34.790 1.00 37.19 298 ALA A C 1
ATOM 2254 O O . ALA A 1 298 ? 28.718 18.441 33.561 1.00 37.19 298 ALA A O 1
ATOM 2255 N N . PRO A 1 299 ? 29.672 18.000 35.559 1.00 50.12 299 PRO A N 1
ATOM 2256 C CA . PRO A 1 299 ? 31.072 17.946 35.145 1.00 50.12 299 PRO A CA 1
ATOM 2257 C C . PRO A 1 299 ? 31.500 16.662 34.426 1.00 50.12 299 PRO A C 1
ATOM 2259 O O . PRO A 1 299 ? 30.841 15.628 34.467 1.00 50.12 299 PRO A O 1
ATOM 2262 N N . ALA A 1 300 ? 32.659 16.801 33.782 1.00 41.59 300 ALA A N 1
ATOM 2263 C CA . ALA A 1 300 ? 33.349 15.848 32.932 1.00 41.59 300 ALA A CA 1
ATOM 2264 C C . ALA A 1 300 ? 33.743 14.535 33.631 1.00 41.59 300 ALA A C 1
ATOM 2266 O O . ALA A 1 300 ? 34.275 14.543 34.741 1.00 41.59 300 ALA A O 1
ATOM 2267 N N . GLY A 1 301 ? 33.551 13.432 32.903 1.00 38.09 301 GLY A N 1
ATOM 2268 C CA . GLY A 1 301 ? 34.042 12.091 33.204 1.00 38.09 301 GLY A CA 1
ATOM 2269 C C . GLY A 1 301 ? 34.373 11.349 31.905 1.00 38.09 301 GLY A C 1
ATOM 2270 O O . GLY A 1 301 ? 33.514 10.749 31.275 1.00 38.09 301 GLY A O 1
ATOM 2271 N N . GLU A 1 302 ? 35.626 11.509 31.503 1.00 41.03 302 GLU A N 1
ATOM 2272 C CA . GLU A 1 302 ? 36.496 10.717 30.623 1.00 41.03 302 GLU A CA 1
ATOM 2273 C C . GLU A 1 302 ? 36.161 9.209 30.469 1.00 41.03 302 GLU A C 1
ATOM 2275 O O . GLU A 1 302 ? 36.150 8.490 31.462 1.00 41.03 302 GLU A O 1
ATOM 2280 N N . THR A 1 303 ? 35.939 8.702 29.239 1.00 38.22 303 THR A N 1
ATOM 2281 C CA . THR A 1 303 ? 36.769 7.678 28.538 1.00 38.22 303 THR A CA 1
ATOM 2282 C C . THR A 1 303 ? 36.103 7.058 27.283 1.00 38.22 303 THR A C 1
ATOM 2284 O O . THR A 1 303 ? 34.966 6.616 27.326 1.00 38.22 303 THR A O 1
ATOM 2287 N N . ALA A 1 304 ? 36.921 6.964 26.219 1.00 44.91 304 ALA A N 1
ATOM 2288 C CA . ALA A 1 304 ? 37.006 5.958 25.138 1.00 44.91 304 ALA A CA 1
ATOM 2289 C C . ALA A 1 304 ? 35.953 5.862 23.992 1.00 44.91 304 ALA A C 1
ATOM 2291 O O . ALA A 1 304 ? 34.771 6.111 24.204 1.00 44.91 304 ALA A O 1
ATOM 2292 N N . PRO A 1 305 ? 36.396 5.511 22.754 1.00 52.72 305 PRO A N 1
ATOM 2293 C CA . PRO A 1 305 ? 35.560 5.468 21.555 1.00 52.72 305 PRO A CA 1
ATOM 2294 C C . PRO A 1 305 ? 35.011 4.058 21.285 1.00 52.72 305 PRO A C 1
ATOM 2296 O O . PRO A 1 305 ? 35.764 3.084 21.293 1.00 52.72 305 PRO A O 1
ATOM 2299 N N . GLU A 1 306 ? 33.721 3.971 20.975 1.00 40.34 306 GLU A N 1
ATOM 2300 C CA . GLU A 1 306 ? 33.053 2.739 20.549 1.00 40.34 306 GLU A CA 1
ATOM 2301 C C . GLU A 1 306 ? 32.752 2.800 19.043 1.00 40.34 306 GLU A C 1
ATOM 2303 O O . GLU A 1 306 ? 32.421 3.852 18.489 1.00 40.34 306 GLU A O 1
ATOM 2308 N N . ALA A 1 307 ? 32.995 1.671 18.382 1.00 51.81 307 ALA A N 1
ATOM 2309 C CA . ALA A 1 307 ? 32.901 1.448 16.945 1.00 51.81 307 ALA A CA 1
ATOM 2310 C C . ALA A 1 307 ? 31.429 1.396 16.469 1.00 51.81 307 ALA A C 1
ATOM 2312 O O . ALA A 1 307 ? 30.526 1.316 17.300 1.00 51.81 307 ALA A O 1
ATOM 2313 N N . PRO A 1 308 ? 31.156 1.468 15.151 1.00 57.09 308 PRO A N 1
ATOM 2314 C CA . PRO A 1 308 ? 29.790 1.458 14.649 1.00 57.09 308 PRO A CA 1
ATOM 2315 C C . PRO A 1 308 ? 29.270 0.019 14.536 1.00 57.09 308 PRO A C 1
ATOM 2317 O O . PRO A 1 308 ? 29.747 -0.738 13.692 1.00 57.09 308 PRO A O 1
ATOM 2320 N N . ASP A 1 309 ? 28.273 -0.328 15.349 1.00 44.75 309 ASP A N 1
ATOM 2321 C CA . ASP A 1 309 ? 27.465 -1.533 15.152 1.00 44.75 309 ASP A CA 1
ATOM 2322 C C . ASP A 1 309 ? 26.420 -1.265 14.054 1.00 44.75 309 ASP A C 1
ATOM 2324 O O . ASP A 1 309 ? 25.351 -0.688 14.277 1.00 44.75 309 ASP A O 1
ATOM 2328 N N . GLU A 1 310 ? 26.773 -1.660 12.832 1.00 52.72 310 GLU A N 1
ATOM 2329 C CA . GLU A 1 310 ? 25.820 -2.132 11.830 1.00 52.72 310 GLU A CA 1
ATOM 2330 C C . GLU A 1 310 ? 25.457 -3.573 12.204 1.00 52.72 310 GLU A C 1
ATOM 2332 O O . GLU A 1 310 ? 26.355 -4.400 12.267 1.00 52.72 310 GLU A O 1
ATOM 2337 N N . ASP A 1 311 ? 24.183 -3.831 12.526 1.00 45.59 311 ASP A N 1
ATOM 2338 C CA . ASP A 1 311 ? 23.439 -5.083 12.274 1.00 45.59 311 ASP A CA 1
ATOM 2339 C C . ASP A 1 311 ? 22.138 -5.077 13.101 1.00 45.59 311 ASP A C 1
ATOM 2341 O O . ASP A 1 311 ? 22.012 -5.674 14.170 1.00 45.59 311 ASP A O 1
ATOM 2345 N N . ALA A 1 312 ? 21.123 -4.367 12.595 1.00 45.16 312 ALA A N 1
ATOM 2346 C CA . ALA A 1 312 ? 19.743 -4.538 13.046 1.00 45.16 312 ALA A CA 1
ATOM 2347 C C . ALA A 1 312 ? 19.139 -5.740 12.309 1.00 45.16 312 ALA A C 1
ATOM 2349 O O . ALA A 1 312 ? 18.355 -5.587 11.369 1.00 45.16 312 ALA A O 1
ATOM 2350 N N . ASP A 1 313 ? 19.570 -6.930 12.719 1.00 46.59 313 ASP A N 1
ATOM 2351 C CA . ASP A 1 313 ? 19.068 -8.192 12.202 1.00 46.59 313 ASP A CA 1
ATOM 2352 C C . ASP A 1 313 ? 17.699 -8.521 12.819 1.00 46.59 313 ASP A C 1
ATOM 2354 O O . ASP A 1 313 ? 17.442 -8.366 14.017 1.00 46.59 313 ASP A O 1
ATOM 2358 N N . ASN A 1 314 ? 16.784 -8.934 11.947 1.00 45.66 314 ASN A N 1
ATOM 2359 C CA . ASN A 1 314 ? 15.400 -9.273 12.249 1.00 45.66 314 ASN A CA 1
ATOM 2360 C C . ASN A 1 314 ? 15.302 -10.520 13.146 1.00 45.66 314 ASN A C 1
ATOM 2362 O O . ASN A 1 314 ? 15.098 -11.626 12.651 1.00 45.66 314 ASN A O 1
ATOM 2366 N N . CYS A 1 315 ? 15.311 -10.347 14.466 1.00 47.16 315 CYS A N 1
ATOM 2367 C CA . CYS A 1 315 ? 14.843 -11.373 15.402 1.00 47.16 315 CYS A CA 1
ATOM 2368 C C . CYS A 1 315 ? 13.310 -11.342 15.527 1.00 47.16 315 CYS A C 1
ATOM 2370 O O . CYS A 1 315 ? 12.752 -10.923 16.538 1.00 47.16 315 CYS A O 1
ATOM 2372 N N . PHE A 1 316 ? 12.619 -11.805 14.485 1.00 41.69 316 PHE A N 1
ATOM 2373 C CA . PHE A 1 316 ? 11.283 -12.392 14.628 1.00 41.69 316 PHE A CA 1
ATOM 2374 C C . PHE A 1 316 ? 11.388 -13.888 14.343 1.00 41.69 316 PHE A C 1
ATOM 2376 O O . PHE A 1 316 ? 10.861 -14.403 13.355 1.00 41.69 316 PHE A O 1
ATOM 2383 N N . ASP A 1 317 ? 12.079 -14.587 15.241 1.00 43.88 317 ASP A N 1
ATOM 2384 C CA . ASP A 1 317 ? 11.945 -16.028 15.341 1.00 43.88 317 ASP A CA 1
ATOM 2385 C C . ASP A 1 317 ? 10.525 -16.354 15.800 1.00 43.88 317 ASP A C 1
ATOM 2387 O O . ASP A 1 317 ? 10.049 -15.959 16.868 1.00 43.88 317 ASP A O 1
ATOM 2391 N N . ARG A 1 318 ? 9.823 -17.087 14.937 1.00 47.94 318 ARG A N 1
ATOM 2392 C CA . ARG A 1 318 ? 8.676 -17.897 15.327 1.00 47.94 318 ARG A CA 1
ATOM 2393 C C . ARG A 1 318 ? 9.154 -18.849 16.419 1.00 47.94 318 ARG A C 1
ATOM 2395 O O . ARG A 1 318 ? 9.732 -19.884 16.105 1.00 47.94 318 ARG A O 1
ATOM 2402 N N . HIS A 1 319 ? 8.861 -18.538 17.676 1.00 47.34 319 HIS A N 1
ATOM 2403 C CA . HIS A 1 319 ? 8.830 -19.563 18.709 1.00 47.34 319 HIS A CA 1
ATOM 2404 C C . HIS A 1 319 ? 7.777 -20.602 18.312 1.00 47.34 319 HIS A C 1
ATOM 2406 O O . HIS A 1 319 ? 6.569 -20.377 18.401 1.00 47.34 319 HIS A O 1
ATOM 2412 N N . GLN A 1 320 ? 8.269 -21.716 17.779 1.00 49.94 320 GLN A N 1
ATOM 2413 C CA . GLN A 1 320 ? 7.555 -22.972 17.663 1.00 49.94 320 GLN A CA 1
ATOM 2414 C C . GLN A 1 320 ? 7.318 -23.459 19.097 1.00 49.94 320 GLN A C 1
ATOM 2416 O O . GLN A 1 320 ? 8.260 -23.557 19.877 1.00 49.94 320 GLN A O 1
ATOM 2421 N N . ALA A 1 321 ? 6.061 -23.686 19.467 1.00 54.78 321 ALA A N 1
ATOM 2422 C CA . ALA A 1 321 ? 5.640 -24.011 20.831 1.00 54.78 321 ALA A CA 1
ATOM 2423 C C . ALA A 1 321 ? 5.976 -25.458 21.262 1.00 54.78 321 ALA A C 1
ATOM 2425 O O . ALA A 1 321 ? 5.312 -25.992 22.142 1.00 54.78 321 ALA A O 1
ATOM 2426 N N . ASP A 1 322 ? 6.978 -26.087 20.642 1.00 57.78 322 ASP A N 1
ATOM 2427 C CA . ASP A 1 322 ? 7.246 -27.525 20.778 1.00 57.78 322 ASP A CA 1
ATOM 2428 C C . ASP A 1 322 ? 8.587 -27.847 21.476 1.00 57.78 322 ASP A C 1
ATOM 2430 O O . ASP A 1 322 ? 8.893 -29.020 21.661 1.00 57.78 322 ASP A O 1
ATOM 2434 N N . ASP A 1 323 ? 9.354 -26.841 21.921 1.00 57.47 323 ASP A N 1
ATOM 2435 C CA . ASP A 1 323 ? 10.619 -27.018 22.665 1.00 57.47 323 ASP A CA 1
ATOM 2436 C C . ASP A 1 323 ? 10.492 -26.590 24.145 1.00 57.47 323 ASP A C 1
ATOM 2438 O O . ASP A 1 323 ? 11.325 -25.862 24.687 1.00 57.47 323 ASP A O 1
ATOM 2442 N N . GLU A 1 324 ? 9.429 -27.024 24.829 1.00 71.06 324 GLU A N 1
ATOM 2443 C CA . GLU A 1 324 ? 9.420 -27.020 26.298 1.00 71.06 324 GLU A CA 1
ATOM 2444 C C . GLU A 1 324 ? 10.154 -28.274 26.790 1.00 71.06 324 GLU A C 1
ATOM 2446 O O . GLU A 1 324 ? 9.643 -29.391 26.696 1.00 71.06 324 GLU A O 1
ATOM 2451 N N . THR A 1 325 ? 11.379 -28.099 27.294 1.00 79.00 325 THR A N 1
ATOM 2452 C CA . THR A 1 325 ? 12.126 -29.171 27.962 1.00 79.00 325 THR A CA 1
ATOM 2453 C C . THR A 1 325 ? 11.308 -29.665 29.163 1.00 79.00 325 THR A C 1
ATOM 2455 O O . THR A 1 325 ? 11.003 -28.851 30.038 1.00 79.00 325 THR A O 1
ATOM 2458 N N . PRO A 1 326 ? 10.943 -30.957 29.245 1.00 79.94 326 PRO A N 1
ATOM 2459 C CA . PRO A 1 326 ? 10.218 -31.494 30.391 1.00 79.94 326 PRO A CA 1
ATOM 2460 C C . PRO A 1 326 ? 10.993 -31.237 31.688 1.00 79.94 326 PRO A C 1
ATOM 2462 O O . PRO A 1 326 ? 12.211 -31.413 31.724 1.00 79.94 326 PRO A O 1
ATOM 2465 N N . ASP A 1 327 ? 10.293 -30.890 32.774 1.00 78.06 327 ASP A N 1
ATOM 2466 C CA . ASP A 1 327 ? 10.899 -30.653 34.100 1.00 78.06 327 ASP A CA 1
ATOM 2467 C C . ASP A 1 327 ? 11.757 -31.838 34.595 1.00 78.06 327 ASP A C 1
ATOM 2469 O O . ASP A 1 327 ? 12.637 -31.680 35.441 1.00 78.06 327 ASP A O 1
ATOM 2473 N N . GLU A 1 328 ? 11.513 -33.031 34.053 1.00 85.44 328 GLU A N 1
ATOM 2474 C CA . GLU A 1 328 ? 12.222 -34.280 34.339 1.00 85.44 328 GLU A CA 1
ATOM 2475 C C . GLU A 1 328 ? 13.676 -34.282 33.835 1.00 85.44 328 GLU A C 1
ATOM 2477 O O . GLU A 1 328 ? 14.531 -34.944 34.427 1.00 85.44 328 GLU A O 1
ATOM 2482 N N . ASP A 1 329 ? 13.963 -33.514 32.780 1.00 85.31 329 ASP A N 1
ATOM 2483 C CA . ASP A 1 329 ? 15.289 -33.400 32.162 1.00 85.31 329 ASP A CA 1
ATOM 2484 C C . ASP A 1 329 ? 16.125 -32.254 32.764 1.00 85.31 329 ASP A C 1
ATOM 2486 O O . ASP A 1 329 ? 17.291 -32.055 32.401 1.00 85.31 329 ASP A O 1
ATOM 2490 N N . LEU A 1 330 ? 15.566 -31.499 33.718 1.00 84.19 330 LEU A N 1
ATOM 2491 C CA . LEU A 1 330 ? 16.296 -30.451 34.421 1.00 84.19 330 LEU A CA 1
ATOM 2492 C C . LEU A 1 330 ? 17.211 -31.056 35.502 1.00 84.19 330 LEU A C 1
ATOM 2494 O O . LEU A 1 330 ? 16.781 -31.876 36.319 1.00 84.19 330 LEU A O 1
ATOM 2498 N N . PRO A 1 331 ? 18.491 -30.645 35.574 1.00 86.88 331 PRO A N 1
ATOM 2499 C CA . PRO A 1 331 ? 19.390 -31.125 36.612 1.00 86.88 331 PRO A CA 1
ATOM 2500 C C . PRO A 1 331 ? 18.888 -30.703 38.005 1.00 86.88 331 PRO A C 1
ATOM 2502 O O . PRO A 1 331 ? 18.387 -29.589 38.176 1.00 86.88 331 PRO A O 1
ATOM 2505 N N . PRO A 1 332 ? 19.066 -31.547 39.040 1.00 80.62 332 PRO A N 1
ATOM 2506 C CA . PRO A 1 332 ? 18.580 -31.253 40.381 1.00 80.62 332 PRO A CA 1
ATOM 2507 C C . PRO A 1 332 ? 19.209 -29.963 40.917 1.00 80.62 332 PRO A C 1
ATOM 2509 O O . PRO A 1 332 ? 20.436 -29.829 40.968 1.00 80.62 332 PRO A O 1
ATOM 2512 N N . ALA A 1 333 ? 18.361 -29.025 41.342 1.00 75.31 333 ALA A N 1
ATOM 2513 C CA . ALA A 1 333 ? 18.770 -27.723 41.853 1.00 75.31 333 ALA A CA 1
ATOM 2514 C C . ALA A 1 333 ? 19.696 -27.870 43.076 1.00 75.31 333 ALA A C 1
ATOM 2516 O O . ALA A 1 333 ? 19.270 -28.178 44.190 1.00 75.31 333 ALA A O 1
ATOM 2517 N N . ARG A 1 334 ? 20.997 -27.636 42.875 1.00 68.19 334 ARG A N 1
ATOM 2518 C CA . ARG A 1 334 ? 22.008 -27.590 43.940 1.00 68.19 334 ARG A CA 1
ATOM 2519 C C . ARG A 1 334 ? 22.170 -26.153 44.424 1.00 68.19 334 ARG A C 1
ATOM 2521 O O . ARG A 1 334 ? 23.099 -25.463 44.025 1.00 68.19 334 ARG A O 1
ATOM 2528 N N . GLY A 1 335 ? 21.249 -25.696 45.266 1.00 65.44 335 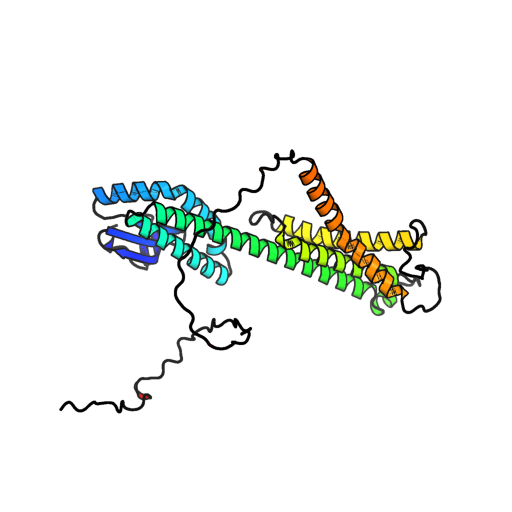GLY A N 1
ATOM 2529 C CA . GLY A 1 335 ? 21.256 -24.308 45.736 1.00 65.44 335 GLY A CA 1
ATOM 2530 C C . GLY A 1 335 ? 20.458 -24.067 47.011 1.00 65.44 335 GLY A C 1
ATOM 2531 O O . GLY A 1 335 ? 19.685 -23.121 47.068 1.00 65.44 335 GLY A O 1
ATOM 2532 N N . GLY A 1 336 ? 20.609 -24.920 48.026 1.00 63.06 336 GLY A N 1
ATOM 2533 C CA . GLY A 1 336 ? 20.084 -24.646 49.365 1.00 63.06 336 GLY A CA 1
ATOM 2534 C C . GLY A 1 336 ? 21.100 -23.854 50.184 1.00 63.06 336 GLY A C 1
ATOM 2535 O O . GLY A 1 336 ? 22.135 -24.399 50.564 1.00 63.06 336 GLY A O 1
ATOM 2536 N N . VAL A 1 337 ? 20.820 -22.578 50.458 1.00 62.75 337 VAL A N 1
ATOM 2537 C CA . VAL A 1 337 ? 21.595 -21.783 51.421 1.00 62.75 337 VAL A CA 1
ATOM 2538 C C . VAL A 1 337 ? 21.250 -22.297 52.817 1.00 62.75 337 VAL A C 1
ATOM 2540 O O . VAL A 1 337 ? 20.102 -22.208 53.248 1.00 62.75 337 VAL A O 1
ATOM 2543 N N . ALA A 1 338 ? 22.233 -22.875 53.507 1.00 57.66 338 ALA A N 1
ATOM 2544 C CA . ALA A 1 338 ? 22.083 -23.276 54.897 1.00 57.66 338 ALA A CA 1
ATOM 2545 C C . ALA A 1 338 ? 21.835 -22.026 55.753 1.00 57.66 338 ALA A C 1
ATOM 2547 O O . ALA A 1 338 ? 22.693 -21.149 55.852 1.00 57.66 338 ALA A O 1
ATOM 2548 N N . THR A 1 339 ? 20.649 -21.941 56.347 1.00 60.50 339 THR A N 1
ATOM 2549 C CA . THR A 1 339 ? 20.331 -20.965 57.387 1.00 60.50 339 THR A CA 1
ATOM 2550 C C . THR A 1 339 ? 21.138 -21.297 58.638 1.00 60.50 339 THR A C 1
ATOM 2552 O O . THR A 1 339 ? 20.980 -22.386 59.196 1.00 60.50 339 THR A O 1
ATOM 2555 N N . VAL A 1 340 ? 22.003 -20.363 59.036 1.00 61.56 340 VAL A N 1
ATOM 2556 C CA . VAL A 1 340 ? 22.633 -20.290 60.362 1.00 61.56 340 VAL A CA 1
ATOM 2557 C C . VAL A 1 340 ? 21.742 -19.458 61.270 1.00 61.56 340 VAL A C 1
ATOM 2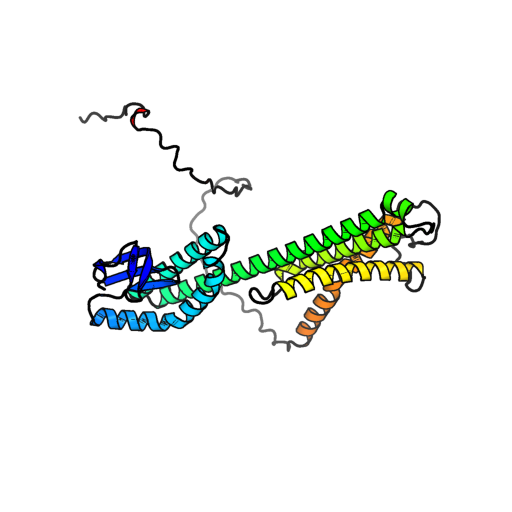559 O O . VAL A 1 340 ? 21.227 -18.428 60.780 1.00 61.56 340 VAL A O 1
#

Organism: NCBI:txid2803784

Radius of gyration: 32.54 Å; chains: 1; bounding box: 65×73×105 Å